Protein 4WV4 (pdb70)

Foldseek 3Di:
DCPPVVCLVCLVVDQAPDHLVRLQVVCVVVVDDDPPSSVSSVVSVVVVVVVVQLVVQLVVVQVVVVGDRDCVSSVVSCVVPDPDDD/DVVVVLLVVLLQVLVLVCVLVPDPDDDPVVSVVVSVVVVVVVVVLVVLLVVQCVPDPDPDDDPVSSVVSCVVVVHDVVCVVVVVVSVVVTDTD

Secondary structure (DSSP, 8-state):
--HHHHHHHGGGT---SS-HHHHHHHHHHTT---S-HHHHHHHHHHHHHHHHHHHHHHHHHHT----EE-HHHHGGGGGGGSS---/-HHHHHHHHHHHHHHHHHHHHT-SEE-HHHHHHHHHHHHHHHHHHHHHHHHHHTTSS-SS--HHHHHHHHHHTT--GGGHHHHHHHHHH----

Sequence (179 aa):
STPLVDFLMQLEDYTPTIPDAVTGYYLNRAGFEASDPRIIRLISLAAQKFISDIANDALQHCKMKKYTLTMEDLTPALSEYGINVKNYHLARRRTLQVVVSSLLTEAGFESAEKASVETLTEMLQSYISEIGRSAKSYCEHTARTQPTLSDIVVTLVEMGFNVDTLPAYAKRSQRMVIT

GO terms:
  GO:0005669 transcription factor TFIID complex (C, IDA)
  GO:0005634 nucleus (C, IDA)
  GO:0048471 perinuclear region of cytoplasm (C, IDA)
  GO:0005737 cytoplasm (C, IDA)
  GO:0005515 protein binding (F, IPI)
  GO:0005654 nucleoplasm (C, TAS)
  GO:0005654 nucleoplasm (C, IDA)
  GO:0042789 mRNA transcription by RNA polymerase II (P, IDA)
  GO:0060261 positive regulation of transcription initiation by RNA polymerase II (P, IDA)
  GO:0006357 regulation of transcription by RNA polymerase II (P, IDA)
  GO:0005634 nucleus (C, EXP)
  GO:0051123 RNA polymerase II preinitiation complex assembly (P, IPI)
  GO:0070063 RNA polymerase binding (F, IDA)
  GO:0016251 RNA polymerase II general transcription initiation factor activity (F, IDA)
  GO:0030331 nuclear estrogen receptor binding (F, IDA)
  GO:0000124 SAGA complex (C, IDA)
  GO:0033276 transcription factor TFTC complex (C, IDA)
  GO:0004402 histone acetyltransferase activity (F, IDA)
  GO:0006352 DNA-templated transcription initiation (P, IDA)
  GO:0006367 transcription initiation at RNA polymerase II promoter (P, IDA)

Radius of gyration: 16.18 Å; Cα contacts (8 Å, |Δi|>4): 199; chains: 2; bounding box: 45×38×45 Å

Solvent-accessible surface area: 10354 Å² total; per-residue (Å²): 140,81,87,51,68,72,3,20,101,65,0,115,102,20,96,16,27,0,60,48,79,15,0,12,85,6,0,82,163,20,39,6,125,19,84,33,70,70,0,20,42,1,0,0,2,0,0,0,21,15,0,8,63,5,0,67,51,0,21,120,57,10,111,160,197,201,55,61,0,33,58,146,15,0,80,53,7,36,92,153,109,58,166,140,140,241,131,185,110,77,52,33,110,152,35,0,63,57,2,0,55,6,1,8,92,97,17,39,10,138,58,35,73,155,46,0,35,81,33,0,8,104,30,0,41,59,17,0,19,72,0,0,134,31,0,85,63,62,17,126,158,34,112,123,138,96,20,42,15,74,7,0,21,65,1,0,84,140,47,65,22,86,14,115,51,1,18,51,16,0,140,130,9,99,206,28,108,100,164

InterPro domains:
  IPR003923 Transcription initiation factor TFIID, subunit 10 [PF03540] (116-217)
  IPR003923 Transcription initiation factor TFIID, subunit 10 [PIRSF017246] (22-218)
  IPR003923 Transcription initiation factor TFIID, subunit 10 [PR01443] (128-144)
  IPR003923 Transcription initiation factor TFIID, subunit 10 [PR01443] (148-170)
  IPR003923 Transcription initiation factor TFIID, subunit 10 [PR01443] (192-214)
  IPR003923 Transcription initiation factor TFIID, subunit 10 [PTHR21242] (74-218)
  IPR003923 Transcription initiation factor TFIID, subunit 10 [cd07982] (115-211)

Structure (mmCIF, N/CA/C/O backbone):
data_4WV4
#
_entry.id   4WV4
#
_cell.length_a   51.320
_cell.length_b   51.320
_cell.length_c   144.400
_cell.angle_alpha   90.00
_cell.angle_beta   90.00
_cell.angle_gamma   120.00
#
_symmetry.space_group_name_H-M   'P 31 2 1'
#
loop_
_entity.id
_entity.type
_entity.pdbx_description
1 polymer 'Transcription initiation factor TFIID subunit 10'
2 polymer 'Transcription initiation factor TFIID subunit 8'
3 non-polymer GLYCEROL
4 non-polymer 'CHLORIDE ION'
5 water water
#
loop_
_atom_site.group_PDB
_atom_site.id
_atom_site.type_symbol
_atom_site.label_atom_id
_atom_site.label_alt_id
_atom_site.label_comp_id
_atom_site.label_asym_id
_atom_site.label_entity_id
_atom_site.label_seq_id
_atom_site.pdbx_PDB_ins_code
_atom_site.Cartn_x
_atom_site.Cartn_y
_atom_site.Cartn_z
_atom_site.occupancy
_atom_site.B_iso_or_equiv
_atom_site.auth_seq_id
_atom_site.auth_comp_id
_atom_site.auth_asym_id
_atom_site.auth_atom_id
_atom_site.pdbx_PDB_model_num
ATOM 1 N N . SER A 1 3 ? 18.909 -6.191 33.526 1.00 110.96 113 SER A N 1
ATOM 2 C CA . SER A 1 3 ? 17.492 -5.893 33.695 1.00 103.14 113 SER A CA 1
ATOM 3 C C . SER A 1 3 ? 17.040 -4.815 32.718 1.00 100.35 113 SER A C 1
ATOM 4 O O . SER A 1 3 ? 17.780 -3.874 32.429 1.00 131.51 113 SER A O 1
ATOM 11 N N . THR A 1 4 ? 15.820 -4.966 32.212 1.00 107.99 114 THR A N 1
ATOM 12 C CA . THR A 1 4 ? 15.230 -4.0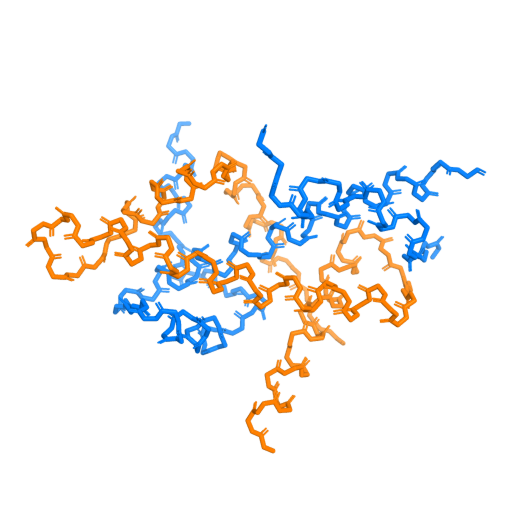24 31.260 1.00 80.64 114 THR A CA 1
ATOM 13 C C . THR A 1 4 ? 15.994 -3.895 29.934 1.00 71.84 114 THR A C 1
ATOM 14 O O . THR A 1 4 ? 15.971 -2.832 29.319 1.00 71.90 114 THR A O 1
ATOM 25 N N . PRO A 1 5 ? 16.650 -4.976 29.469 1.00 69.65 115 PRO A N 1
ATOM 26 C CA . PRO A 1 5 ? 17.385 -4.807 28.209 1.00 64.06 115 PRO A CA 1
ATOM 27 C C . PRO A 1 5 ? 16.475 -4.519 27.018 1.00 66.07 115 PRO A C 1
ATOM 28 O O . PRO A 1 5 ? 16.935 -3.985 26.009 1.00 60.16 115 PRO A O 1
ATOM 39 N N . LEU A 1 6 ? 15.198 -4.867 27.143 1.00 53.82 116 LEU A N 1
ATOM 40 C CA . LEU A 1 6 ? 14.260 -4.725 26.038 1.00 49.01 116 LEU A CA 1
ATOM 41 C C . LEU A 1 6 ? 13.730 -3.298 25.916 1.00 50.07 116 LEU A C 1
ATOM 42 O O . LEU A 1 6 ? 13.714 -2.735 24.824 1.00 47.37 116 LEU A O 1
ATOM 58 N N . VAL A 1 7 ? 13.290 -2.714 27.027 1.00 59.96 117 VAL A N 1
ATOM 59 C CA . VAL A 1 7 ? 12.761 -1.354 26.992 1.00 62.25 117 VAL A CA 1
ATOM 60 C C . VAL A 1 7 ? 13.885 -0.359 26.701 1.00 58.16 117 VAL A C 1
ATOM 61 O O . VAL A 1 7 ? 13.662 0.670 26.064 1.00 59.18 117 VAL A O 1
ATOM 74 N N . ASP A 1 8 ? 15.091 -0.671 27.167 1.00 60.25 118 ASP A N 1
ATOM 75 C CA . ASP A 1 8 ? 16.264 0.129 26.833 1.00 68.17 118 ASP A CA 1
ATOM 76 C C . ASP A 1 8 ? 16.450 0.163 25.321 1.00 60.21 118 ASP A C 1
ATOM 77 O O . ASP A 1 8 ? 16.775 1.200 24.746 1.00 59.85 118 ASP A O 1
ATOM 86 N N . PHE A 1 9 ? 16.229 -0.981 24.684 1.00 53.34 119 PHE A N 1
ATOM 87 C CA . PHE A 1 9 ? 16.343 -1.090 23.237 1.00 51.54 119 PHE A CA 1
ATOM 88 C C . PHE A 1 9 ? 15.238 -0.302 22.536 1.00 46.71 119 PHE A C 1
ATOM 89 O O . PHE A 1 9 ? 15.494 0.410 21.566 1.00 54.50 119 PHE A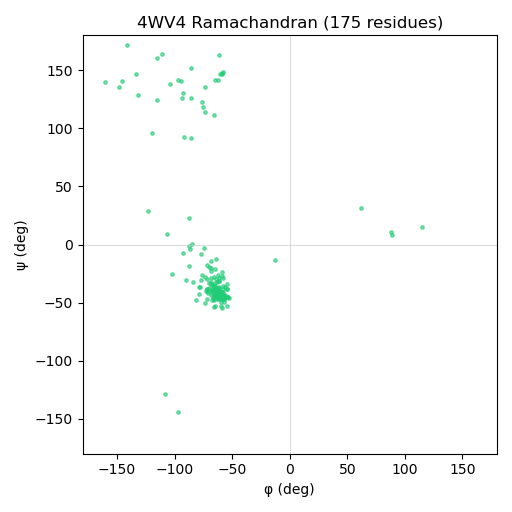 O 1
ATOM 106 N N . LEU A 1 10 ? 14.014 -0.422 23.044 1.00 49.82 120 LEU A N 1
ATOM 107 C CA . LEU A 1 10 ? 12.857 0.233 22.440 1.00 46.02 120 LEU A CA 1
ATOM 108 C C . LEU A 1 10 ? 12.970 1.755 22.474 1.00 52.46 120 LEU A C 1
ATOM 109 O O . LEU A 1 10 ? 12.561 2.435 21.532 1.00 52.67 120 LEU A O 1
ATOM 125 N N . MET A 1 11 ? 13.516 2.286 23.564 1.00 56.15 121 MET A N 1
ATOM 126 C CA . MET A 1 11 ? 13.628 3.732 23.739 1.00 60.32 121 MET A CA 1
ATOM 127 C C . MET A 1 11 ? 14.571 4.359 22.718 1.00 67.74 121 MET A C 1
ATOM 128 O O . MET A 1 11 ? 14.241 5.369 22.093 1.00 76.45 121 MET A O 1
ATOM 142 N N . GLN A 1 12 ? 15.744 3.757 22.555 1.00 67.51 122 GLN A N 1
ATOM 143 C CA . GLN A 1 12 ? 16.771 4.312 21.682 1.00 90.67 122 GLN A CA 1
ATOM 144 C C . GLN A 1 12 ? 16.623 3.843 20.235 1.00 69.59 122 GLN A C 1
ATOM 145 O O . GLN A 1 12 ? 17.585 3.866 19.468 1.00 73.01 122 GLN A O 1
ATOM 159 N N . LEU A 1 13 ? 15.415 3.427 19.863 1.00 60.64 123 LEU A N 1
ATOM 160 C CA . LEU A 1 13 ? 15.120 3.079 18.477 1.00 56.05 123 LEU A CA 1
ATOM 161 C C . LEU A 1 13 ? 15.269 4.310 17.595 1.00 73.97 123 LEU A C 1
ATOM 162 O O . LEU A 1 13 ? 15.662 4.209 16.435 1.00 98.26 123 LEU A O 1
ATOM 178 N N . GLU A 1 14 ? 14.958 5.473 18.157 1.00 79.44 124 GLU A N 1
ATOM 179 C CA . GLU A 1 14 ? 15.090 6.730 17.432 1.00 91.52 124 GLU A CA 1
ATOM 180 C C . GLU A 1 14 ? 16.544 6.989 17.044 1.00 86.70 124 GLU A C 1
ATOM 181 O O . GLU A 1 14 ? 16.817 7.687 16.069 1.00 91.06 124 GLU A O 1
ATOM 193 N N . ASP A 1 15 ? 17.471 6.420 17.808 1.00 71.83 125 ASP A N 1
ATOM 194 C CA . ASP A 1 15 ? 18.896 6.600 17.547 1.00 77.19 125 ASP A CA 1
ATOM 195 C C . ASP A 1 15 ? 19.369 5.695 16.410 1.00 73.01 125 ASP A C 1
ATOM 196 O O . ASP A 1 15 ? 20.134 6.128 15.548 1.00 103.49 125 ASP A O 1
ATOM 205 N N . TYR A 1 16 ? 18.916 4.443 16.410 1.00 87.20 126 TYR A N 1
ATOM 206 C CA . TYR A 1 16 ? 19.322 3.486 15.384 1.00 83.67 126 TYR A CA 1
ATOM 207 C C . TYR A 1 16 ? 18.874 3.932 13.999 1.00 80.60 126 TYR A C 1
ATOM 208 O O . TYR A 1 16 ? 17.783 4.476 13.832 1.00 76.59 126 TYR A O 1
ATOM 226 N N . THR A 1 17 ? 19.734 3.699 13.015 1.00 77.01 127 THR A N 1
ATOM 227 C CA . THR A 1 17 ? 19.379 3.869 11.614 1.00 74.35 127 THR A CA 1
ATOM 228 C C . THR A 1 17 ? 19.537 2.522 10.923 1.00 53.98 127 THR A C 1
ATOM 229 O O . THR A 1 17 ? 20.643 2.153 10.532 1.00 65.81 127 THR A O 1
ATOM 240 N N . PRO A 1 18 ? 18.434 1.766 10.793 1.00 53.08 128 PRO A N 1
ATOM 241 C CA . PRO A 1 18 ? 18.543 0.430 10.197 1.00 49.15 128 PRO A CA 1
ATOM 242 C C . PRO A 1 18 ? 19.059 0.465 8.761 1.00 43.99 128 PRO A C 1
ATOM 243 O O . PRO A 1 18 ? 19.046 1.520 8.125 1.00 49.97 128 PRO A O 1
ATOM 254 N N . THR A 1 19 ? 1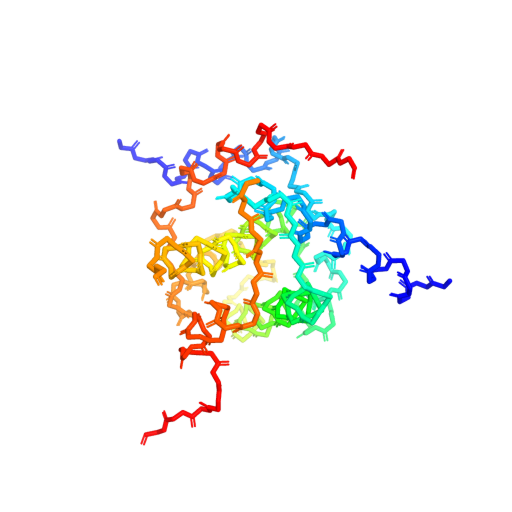9.518 -0.681 8.269 1.00 45.60 129 THR A N 1
ATOM 255 C CA . THR A 1 19 ? 20.017 -0.789 6.905 1.00 40.96 129 THR A CA 1
ATOM 256 C C . THR A 1 19 ? 18.895 -0.542 5.907 1.00 38.87 129 THR A C 1
ATOM 257 O O . THR A 1 19 ? 19.102 0.078 4.866 1.00 51.98 129 THR A O 1
ATOM 268 N N . ILE A 1 20 ? 17.706 -1.040 6.233 1.00 37.10 130 ILE A N 1
ATOM 269 C CA . ILE A 1 20 ? 16.514 -0.776 5.435 1.00 35.51 130 ILE A CA 1
ATOM 270 C C . ILE A 1 20 ? 16.024 0.640 5.712 1.00 54.55 130 ILE A C 1
ATOM 271 O O . ILE A 1 20 ? 15.745 0.976 6.862 1.00 41.85 130 ILE A O 1
ATOM 287 N N . PRO A 1 21 ? 15.915 1.478 4.669 1.00 43.14 131 PRO A N 1
ATOM 288 C CA . PRO A 1 21 ? 15.352 2.812 4.907 1.00 48.31 131 PRO A CA 1
ATOM 289 C C . PRO A 1 21 ? 13.920 2.747 5.436 1.00 40.33 131 PRO A C 1
ATOM 290 O O . PRO A 1 21 ? 13.179 1.837 5.067 1.00 42.45 131 PRO A O 1
ATOM 301 N N . ASP A 1 22 ? 13.551 3.695 6.295 1.00 41.45 132 ASP A N 1
ATOM 302 C CA . ASP A 1 22 ? 12.206 3.754 6.868 1.00 39.97 132 ASP A CA 1
ATOM 303 C C . ASP A 1 22 ? 11.144 3.760 5.779 1.00 46.95 132 ASP A C 1
ATOM 304 O O . ASP A 1 22 ? 10.088 3.140 5.914 1.00 45.24 132 ASP A O 1
ATOM 313 N N . ALA A 1 23 ? 11.440 4.468 4.696 1.00 51.69 133 ALA A N 1
ATOM 314 C CA . ALA A 1 23 ? 10.494 4.635 3.604 1.00 41.83 133 ALA A CA 1
AT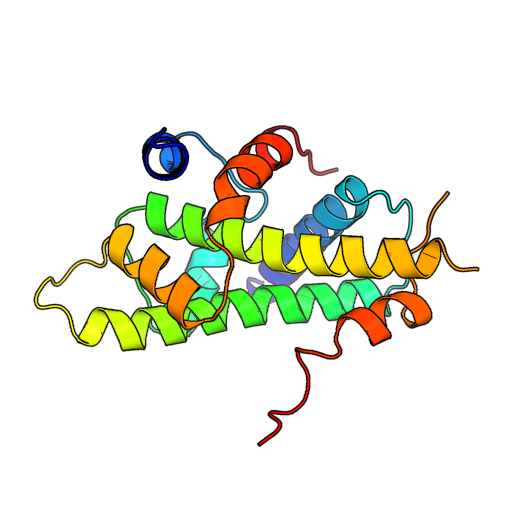OM 315 C C . ALA A 1 23 ? 10.135 3.292 2.976 1.00 40.89 133 ALA A C 1
ATOM 316 O O . ALA A 1 23 ? 8.980 3.051 2.630 1.00 64.83 133 ALA A O 1
ATOM 323 N N . VAL A 1 24 ? 11.128 2.417 2.840 1.00 39.71 134 VAL A N 1
ATOM 324 C CA . VAL A 1 24 ? 10.925 1.131 2.181 1.00 39.11 134 VAL A CA 1
ATOM 325 C C . VAL A 1 24 ? 10.098 0.203 3.060 1.00 38.33 134 VAL A C 1
ATOM 326 O O . VAL A 1 24 ? 9.158 -0.439 2.591 1.00 41.57 134 VAL A O 1
ATOM 339 N N . THR A 1 25 ? 10.468 0.117 4.331 1.00 37.56 135 THR A N 1
ATOM 340 C CA . THR A 1 25 ? 9.680 -0.633 5.297 1.00 37.01 135 THR A CA 1
ATOM 341 C C . THR A 1 25 ? 8.267 -0.068 5.334 1.00 38.04 135 THR A C 1
ATOM 342 O O . THR A 1 25 ? 7.288 -0.814 5.322 1.00 40.36 135 THR A O 1
ATOM 353 N N . GLY A 1 26 ? 8.171 1.257 5.360 1.00 43.51 136 GLY A N 1
ATOM 354 C CA . GLY A 1 26 ? 6.883 1.925 5.387 1.00 43.53 136 GLY A CA 1
ATOM 355 C C . GLY A 1 26 ? 6.020 1.533 4.205 1.00 57.45 136 GLY A C 1
ATOM 356 O O . GLY A 1 26 ? 4.830 1.262 4.364 1.00 42.43 136 GLY A O 1
ATOM 360 N N . TYR A 1 27 ? 6.624 1.489 3.020 1.00 41.40 137 TYR A N 1
ATOM 361 C CA . TYR A 1 27 ? 5.893 1.166 1.799 1.00 42.54 137 TYR A CA 1
ATOM 362 C C . TYR A 1 27 ? 5.230 -0.203 1.878 1.00 58.73 137 TYR A C 1
ATOM 363 O O . TYR A 1 27 ? 4.073 -0.367 1.496 1.00 43.35 137 TYR A O 1
ATOM 381 N N . TYR A 1 28 ? 5.970 -1.192 2.361 1.00 40.50 138 TYR A N 1
ATOM 382 C CA . TYR A 1 28 ? 5.462 -2.553 2.402 1.00 40.24 138 TYR A CA 1
ATOM 383 C C . TYR A 1 28 ? 4.464 -2.745 3.540 1.00 40.27 138 TYR A C 1
ATOM 384 O O . TYR A 1 28 ? 3.585 -3.601 3.455 1.00 52.19 138 TYR A O 1
ATOM 402 N N . LEU A 1 29 ? 4.590 -1.940 4.593 1.00 39.90 139 LEU A N 1
ATOM 403 C CA . LEU A 1 29 ? 3.627 -1.964 5.692 1.00 61.86 139 LEU A CA 1
ATOM 404 C C . LEU A 1 29 ? 2.325 -1.312 5.254 1.00 58.66 139 LEU A C 1
ATOM 405 O O . LEU A 1 29 ? 1.246 -1.880 5.425 1.00 53.52 139 LEU A O 1
ATOM 421 N N . ASN A 1 30 ? 2.435 -0.113 4.691 1.00 45.66 140 ASN A N 1
ATOM 422 C CA . ASN A 1 30 ? 1.275 0.602 4.165 1.00 67.14 140 ASN A CA 1
ATOM 423 C C . ASN A 1 30 ? 0.558 -0.204 3.089 1.00 49.69 140 ASN A C 1
ATOM 424 O O . ASN A 1 30 ? -0.628 0.000 2.833 1.00 77.87 140 ASN A O 1
ATOM 435 N N . ARG A 1 31 ? 1.288 -1.118 2.461 1.00 50.45 141 ARG A N 1
ATOM 436 C CA . ARG A 1 31 ? 0.721 -1.982 1.435 1.00 50.98 141 ARG A CA 1
ATOM 437 C C . ARG A 1 31 ? -0.113 -3.100 2.050 1.00 66.09 141 ARG A C 1
ATOM 438 O O . ARG A 1 31 ? -1.072 -3.579 1.441 1.00 51.47 141 ARG A O 1
ATOM 459 N N . ALA A 1 32 ? 0.270 -3.521 3.251 1.00 55.22 142 ALA A N 1
ATOM 460 C CA . ALA A 1 32 ? -0.506 -4.494 4.012 1.00 53.30 142 ALA A CA 1
ATOM 461 C C . ALA A 1 32 ? -1.608 -3.799 4.813 1.00 48.37 142 ALA A C 1
ATOM 462 O O . ALA A 1 32 ? -2.369 -4.450 5.535 1.00 71.38 142 ALA A O 1
ATOM 469 N N . GLY A 1 33 ? -1.684 -2.476 4.686 1.00 51.66 143 GLY A N 1
ATOM 470 C CA . GLY A 1 33 ? -2.719 -1.698 5.342 1.00 61.96 143 GLY A CA 1
ATOM 471 C C . GLY A 1 33 ? -2.361 -1.226 6.741 1.00 71.19 143 GLY A C 1
ATOM 472 O O . GLY A 1 33 ? -3.212 -0.690 7.451 1.00 67.36 143 GLY A O 1
ATOM 476 N N . PHE A 1 34 ? -1.108 -1.417 7.141 1.00 50.43 144 PHE A N 1
ATOM 477 C CA . PHE A 1 34 ? -0.655 -0.954 8.449 1.00 63.65 144 PHE A CA 1
ATOM 478 C C . PHE A 1 34 ? 0.039 0.398 8.351 1.00 51.70 144 PHE A C 1
ATOM 479 O O . PHE A 1 34 ? 0.796 0.653 7.415 1.00 51.65 144 PHE A O 1
ATOM 496 N N . GLU A 1 35 ? -0.208 1.250 9.338 1.00 62.33 145 GLU A N 1
ATOM 497 C CA . GLU A 1 35 ? 0.346 2.594 9.351 1.00 54.71 145 GLU A CA 1
ATOM 498 C C . GLU A 1 35 ? 0.650 3.034 10.781 1.00 54.85 145 GLU A C 1
ATOM 499 O O . GLU A 1 35 ? -0.115 2.746 11.703 1.00 55.06 145 GLU A O 1
ATOM 511 N N . ALA A 1 36 ? 1.768 3.730 10.965 1.00 57.19 146 ALA A N 1
ATOM 512 C CA . ALA A 1 36 ? 2.165 4.198 12.288 1.00 62.15 146 ALA A CA 1
ATOM 513 C C . ALA A 1 36 ? 2.931 5.511 12.198 1.00 72.42 146 ALA A C 1
ATOM 514 O O . ALA A 1 36 ? 3.815 5.671 11.356 1.00 80.26 146 ALA A O 1
ATOM 521 N N . SER A 1 37 ? 2.590 6.446 13.077 1.00 58.55 147 SER A N 1
ATOM 522 C CA . SER A 1 37 ? 3.221 7.758 13.081 1.00 81.93 147 SER A CA 1
ATOM 523 C C . SER A 1 37 ? 4.529 7.727 13.862 1.00 72.45 147 SER A C 1
ATOM 524 O O . SER A 1 37 ? 5.466 8.453 13.541 1.00 81.80 147 SER A O 1
ATOM 532 N N . ASP A 1 38 ? 4.585 6.885 14.889 1.00 75.95 148 ASP A N 1
ATOM 533 C CA . ASP A 1 38 ? 5.803 6.719 15.674 1.00 55.22 148 ASP A CA 1
ATOM 534 C C . ASP A 1 38 ? 6.878 6.088 14.788 1.00 72.56 148 ASP A C 1
ATOM 535 O O . ASP A 1 38 ? 6.757 4.926 14.406 1.00 78.11 148 ASP A O 1
ATOM 544 N N . PRO A 1 39 ? 7.932 6.850 14.447 1.00 78.64 149 PRO A N 1
ATOM 545 C CA . PRO A 1 39 ? 8.945 6.271 13.556 1.00 57.18 149 PRO A CA 1
ATOM 546 C C . PRO A 1 39 ? 9.747 5.152 14.217 1.00 57.31 149 PRO A C 1
ATOM 547 O O . PRO A 1 39 ? 10.443 4.410 13.524 1.00 48.14 149 PRO A O 1
ATOM 558 N N . ARG A 1 40 ? 9.648 5.033 15.538 1.00 55.39 150 ARG A N 1
ATOM 559 C CA . ARG A 1 40 ? 10.310 3.950 16.259 1.00 43.57 150 ARG A CA 1
ATOM 560 C C . ARG A 1 40 ? 9.661 2.609 15.921 1.00 54.18 150 ARG A C 1
ATOM 561 O O . ARG A 1 40 ? 10.313 1.570 15.958 1.00 47.45 150 ARG A O 1
ATOM 582 N N . ILE A 1 41 ? 8.375 2.646 15.590 1.00 38.19 151 ILE A N 1
ATOM 583 C CA . ILE A 1 41 ? 7.645 1.453 15.187 1.00 38.16 151 ILE A CA 1
ATOM 584 C C . ILE A 1 41 ? 8.196 0.942 13.858 1.00 41.80 151 ILE A C 1
ATOM 585 O O . ILE A 1 41 ? 8.439 -0.250 13.698 1.00 36.81 151 ILE A O 1
ATOM 601 N N . ILE A 1 42 ? 8.393 1.853 12.911 1.00 38.16 152 ILE A N 1
ATOM 602 C CA . ILE A 1 42 ? 8.986 1.503 11.627 1.00 37.82 152 ILE A CA 1
A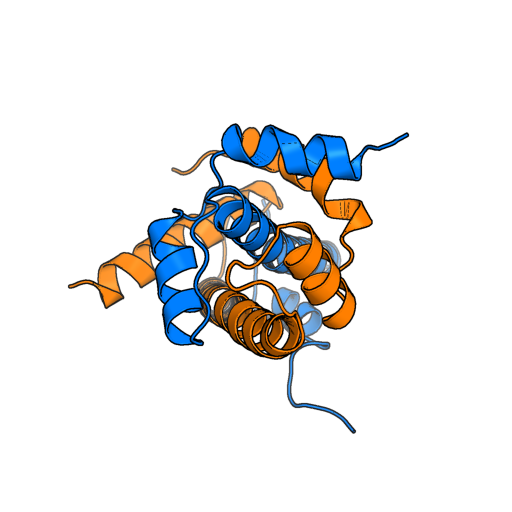TOM 603 C C . ILE A 1 42 ? 10.353 0.861 11.836 1.00 38.98 152 ILE A C 1
ATOM 604 O O . ILE A 1 42 ? 10.658 -0.184 11.257 1.00 38.52 152 ILE A O 1
ATOM 620 N N . ARG A 1 43 ? 11.170 1.487 12.676 1.00 46.42 153 ARG A N 1
ATOM 621 C CA . ARG A 1 43 ? 12.530 1.022 12.890 1.00 49.40 153 ARG A CA 1
ATOM 622 C C . ARG A 1 43 ? 12.551 -0.334 13.583 1.00 36.79 153 ARG A C 1
ATOM 623 O O . ARG A 1 43 ? 13.367 -1.191 13.238 1.00 34.61 153 ARG A O 1
ATOM 644 N N . LEU A 1 44 ? 11.655 -0.533 14.548 1.00 34.22 154 LEU A N 1
ATOM 645 C CA . LEU A 1 44 ? 11.532 -1.830 15.212 1.00 41.22 154 LEU A CA 1
ATOM 646 C C . LEU A 1 44 ? 11.257 -2.920 14.186 1.00 30.99 154 LEU A C 1
ATOM 647 O O . LEU A 1 44 ? 11.878 -3.979 14.207 1.00 31.53 154 LEU A O 1
ATOM 663 N N . ILE A 1 45 ? 10.317 -2.646 13.290 1.00 40.06 155 ILE A N 1
ATOM 664 C CA . ILE A 1 45 ? 9.919 -3.610 12.275 1.00 30.90 155 ILE A CA 1
ATOM 665 C C . ILE A 1 45 ? 11.060 -3.861 11.281 1.00 31.03 155 ILE A C 1
ATOM 666 O O . ILE A 1 45 ? 11.298 -4.999 10.878 1.00 30.21 155 ILE A O 1
ATOM 682 N N . SER A 1 46 ? 11.770 -2.802 10.905 1.00 32.33 156 SER A N 1
ATOM 683 C CA . SER A 1 46 ? 12.929 -2.926 10.021 1.00 32.89 156 SER A CA 1
ATOM 684 C C . SER A 1 46 ? 13.977 -3.857 10.607 1.00 32.51 156 SER A C 1
ATOM 685 O O . SER A 1 46 ? 14.522 -4.711 9.911 1.00 32.17 156 SER A O 1
ATOM 693 N N . LEU A 1 47 ? 14.254 -3.688 11.894 1.00 31.68 157 LEU A N 1
ATOM 694 C CA . LEU A 1 47 ? 15.263 -4.493 12.565 1.00 31.94 157 LEU A CA 1
ATOM 695 C C . LEU A 1 47 ? 14.806 -5.939 12.722 1.00 32.68 157 LEU A C 1
ATOM 696 O O . LEU A 1 47 ? 15.606 -6.860 12.588 1.00 30.63 157 LEU A O 1
ATOM 712 N N . ALA A 1 48 ? 13.522 -6.142 12.998 1.00 31.04 158 ALA A N 1
ATOM 713 C CA . ALA A 1 48 ? 12.987 -7.495 13.098 1.00 35.30 158 ALA A CA 1
ATOM 714 C C . ALA A 1 48 ? 13.092 -8.204 11.751 1.00 33.50 158 ALA A C 1
ATOM 715 O O . ALA A 1 48 ? 13.445 -9.379 11.685 1.00 32.09 158 ALA A O 1
ATOM 722 N N . ALA A 1 49 ? 12.793 -7.480 10.678 1.00 33.23 159 ALA A N 1
ATOM 723 C CA . ALA A 1 49 ? 12.852 -8.045 9.333 1.00 31.85 159 ALA A CA 1
ATOM 724 C C . ALA A 1 49 ? 14.292 -8.379 8.966 1.00 31.06 159 ALA A C 1
ATOM 725 O O . ALA A 1 49 ? 14.574 -9.436 8.394 1.00 32.54 159 ALA A O 1
ATOM 732 N N . GLN A 1 50 ? 15.206 -7.478 9.308 1.00 31.45 160 GLN A N 1
ATOM 733 C CA . GLN A 1 50 ? 16.625 -7.714 9.090 1.00 31.65 160 GLN A CA 1
ATOM 734 C C . GLN A 1 50 ? 17.077 -8.965 9.817 1.00 31.64 160 GLN A C 1
ATOM 735 O O . GLN A 1 50 ? 17.770 -9.805 9.241 1.00 33.07 160 GLN A O 1
ATOM 749 N N . LYS A 1 51 ? 16.692 -9.097 11.083 1.00 32.11 161 LYS A N 1
ATOM 750 C CA . LYS A 1 51 ? 17.144 -10.242 11.867 1.00 32.66 161 LYS A CA 1
ATOM 751 C C . LYS A 1 51 ? 16.568 -11.535 11.310 1.00 32.71 161 LYS A C 1
ATOM 752 O O . LYS A 1 51 ? 17.235 -12.571 11.319 1.00 37.22 161 LYS A O 1
ATOM 771 N N . PHE A 1 52 ? 15.332 -11.468 10.823 1.00 30.80 162 PHE A N 1
ATOM 772 C CA . PHE A 1 52 ? 14.684 -12.618 10.201 1.00 30.67 162 PHE A CA 1
ATOM 773 C C . PHE A 1 52 ? 15.559 -13.174 9.080 1.00 31.47 162 PHE A C 1
ATOM 774 O O . PHE A 1 52 ? 15.771 -14.385 8.987 1.00 32.27 162 PHE A O 1
ATOM 791 N N . ILE A 1 53 ? 16.091 -12.282 8.250 1.00 30.09 163 ILE A N 1
ATOM 792 C CA . ILE A 1 53 ? 16.996 -12.679 7.171 1.00 31.11 163 ILE A CA 1
ATOM 793 C C . ILE A 1 53 ? 18.371 -13.097 7.703 1.00 32.36 163 ILE A C 1
ATOM 794 O O . ILE A 1 53 ? 18.969 -14.054 7.208 1.00 33.44 163 ILE A O 1
ATOM 810 N N . SER A 1 54 ? 18.875 -12.379 8.703 1.00 38.35 164 SER A N 1
ATOM 811 C CA . SER A 1 54 ? 20.169 -12.708 9.297 1.00 38.91 164 SER A CA 1
ATOM 812 C C . SER A 1 54 ? 20.169 -14.109 9.896 1.00 35.00 164 SER A C 1
ATOM 813 O O . SER A 1 54 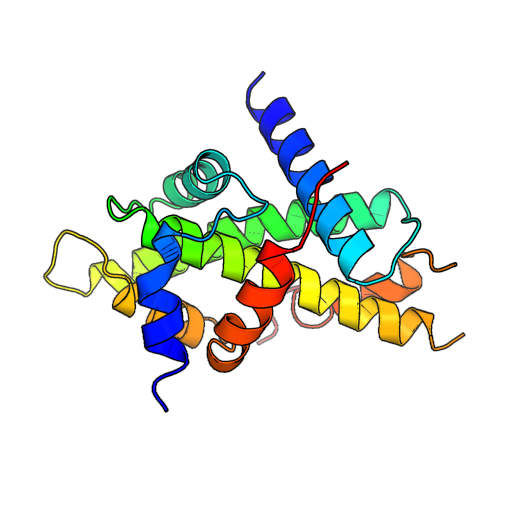? 21.148 -14.844 9.769 1.00 36.71 164 SER A O 1
ATOM 821 N N . ASP A 1 55 ? 19.071 -14.473 10.554 1.00 34.21 165 ASP A N 1
ATOM 822 C CA . ASP A 1 55 ? 18.943 -15.801 11.145 1.00 46.12 165 ASP A CA 1
ATOM 823 C C . ASP A 1 55 ? 19.037 -16.878 10.064 1.00 41.87 165 ASP A C 1
ATOM 824 O O . ASP A 1 55 ? 19.716 -17.890 10.243 1.00 37.81 165 ASP A O 1
ATOM 833 N N . ILE A 1 56 ? 18.357 -16.653 8.945 1.00 35.09 166 ILE A N 1
ATOM 834 C CA . ILE A 1 56 ? 18.403 -17.581 7.818 1.00 36.63 166 ILE A CA 1
ATOM 835 C C . ILE A 1 56 ? 19.815 -17.679 7.249 1.00 37.57 166 ILE A C 1
ATOM 836 O O . ILE A 1 56 ? 20.299 -18.771 6.943 1.00 39.35 166 ILE A O 1
ATOM 852 N N . ALA A 1 57 ? 20.472 -16.533 7.105 1.00 36.77 167 ALA A N 1
ATOM 853 C CA . ALA A 1 57 ? 21.839 -16.489 6.595 1.00 38.49 167 ALA A CA 1
ATOM 854 C C . ALA A 1 57 ? 22.793 -17.263 7.497 1.00 47.87 167 ALA A C 1
ATOM 855 O O . ALA A 1 57 ? 23.665 -17.989 7.017 1.00 47.30 167 ALA A O 1
ATOM 862 N N . ASN A 1 58 ? 22.631 -17.099 8.806 1.00 42.56 168 ASN A N 1
ATOM 863 C CA . ASN A 1 58 ? 23.470 -17.805 9.768 1.00 43.89 168 ASN A CA 1
ATOM 864 C C . ASN A 1 58 ? 23.194 -19.302 9.731 1.00 43.96 168 ASN A C 1
ATOM 865 O O . ASN A 1 58 ? 24.112 -20.113 9.823 1.00 46.61 168 ASN A O 1
ATOM 876 N N . ASP A 1 59 ? 21.921 -19.659 9.593 1.00 43.35 169 ASP A N 1
ATOM 877 C CA . ASP A 1 59 ? 21.526 -21.055 9.456 1.00 44.80 169 ASP A CA 1
ATOM 878 C C . ASP A 1 59 ? 22.185 -21.657 8.214 1.00 95.52 169 ASP A C 1
ATOM 879 O O . ASP A 1 59 ? 22.719 -22.771 8.248 1.00 48.97 169 ASP A O 1
ATOM 888 N N . ALA A 1 60 ? 22.157 -20.900 7.121 1.00 44.08 170 ALA A N 1
ATOM 889 C CA . ALA A 1 60 ? 22.763 -21.336 5.867 1.00 51.92 170 ALA A CA 1
ATOM 890 C C . ALA A 1 60 ? 24.270 -21.509 6.019 1.00 73.15 170 ALA A C 1
ATOM 891 O O . ALA A 1 60 ? 24.847 -22.475 5.519 1.00 50.46 170 ALA A O 1
ATOM 898 N N . LEU A 1 61 ? 24.909 -20.575 6.712 1.00 47.65 171 LEU A N 1
ATOM 899 C CA . LEU A 1 61 ? 26.353 -20.636 6.888 1.00 66.72 171 LEU A CA 1
ATOM 900 C C . LEU A 1 61 ? 26.741 -21.910 7.626 1.00 53.18 171 LEU A C 1
ATOM 901 O O . LEU A 1 61 ? 27.706 -22.576 7.255 1.00 56.07 171 LEU A O 1
ATOM 917 N N . GLN A 1 62 ? 25.983 -22.245 8.666 1.00 57.89 172 GLN A N 1
ATOM 918 C CA . GLN A 1 62 ? 26.239 -23.455 9.441 1.00 60.93 172 GLN A CA 1
ATOM 919 C C . GLN A 1 62 ? 26.199 -24.692 8.551 1.00 64.26 172 GLN A C 1
ATOM 920 O O . GLN A 1 62 ? 26.957 -25.640 8.758 1.00 67.18 172 GLN A O 1
ATOM 934 N N . HIS A 1 63 ? 25.316 -24.678 7.557 1.00 60.35 173 HIS A N 1
ATOM 935 C CA . HIS A 1 63 ? 25.252 -25.764 6.584 1.00 67.11 173 HIS A CA 1
ATOM 936 C C . HIS A 1 63 ? 26.475 -25.728 5.676 1.00 64.82 173 HIS A C 1
ATOM 937 O O . HIS A 1 63 ? 27.059 -26.765 5.366 1.00 67.44 173 HIS A O 1
ATOM 950 N N . CYS A 1 64 ? 26.859 -24.527 5.254 1.00 60.38 174 CYS A N 1
ATOM 951 C CA . CYS A 1 64 ? 28.018 -24.356 4.383 1.00 71.87 174 CYS A CA 1
ATOM 952 C C . CYS A 1 64 ? 29.283 -24.847 5.074 1.00 70.33 174 CYS A C 1
ATOM 953 O O . CYS A 1 64 ? 30.210 -25.327 4.424 1.00 87.46 174 CYS A O 1
ATOM 961 N N . LYS A 1 65 ? 29.314 -24.726 6.398 1.00 67.98 175 LYS A N 1
ATOM 962 C CA . LYS A 1 65 ? 30.446 -25.208 7.180 1.00 71.78 175 LYS A CA 1
ATOM 963 C C . LYS A 1 65 ? 30.466 -26.732 7.223 1.00 74.84 175 LYS A C 1
ATOM 964 O O . LYS A 1 65 ? 31.488 -27.337 7.545 1.00 85.34 175 LYS A O 1
ATOM 983 N N . MET A 1 66 ? 29.332 -27.344 6.899 1.00 77.30 176 MET A N 1
ATOM 984 C CA . MET A 1 66 ? 29.262 -28.792 6.731 1.00 98.53 176 MET A CA 1
ATOM 985 C C . MET A 1 66 ? 29.502 -29.147 5.266 1.00 88.65 176 MET A C 1
ATOM 986 O O . MET A 1 66 ? 28.570 -29.166 4.461 1.00 79.90 176 MET A O 1
ATOM 1000 N N . LYS A 1 67 ? 30.762 -29.416 4.931 1.00 93.52 177 LYS A N 1
ATOM 1001 C CA . LYS A 1 67 ? 31.160 -29.711 3.558 1.00 95.71 177 LYS A CA 1
ATOM 1002 C C . LYS A 1 67 ? 31.520 -31.185 3.395 1.00 109.02 177 LYS A C 1
ATOM 1003 O O . LYS A 1 67 ? 31.430 -31.740 2.298 1.00 99.79 177 LYS A O 1
ATOM 1022 N N . LYS A 1 82 ? 35.694 -16.241 1.317 1.00 81.01 192 LYS A N 1
ATOM 1023 C CA . LYS A 1 82 ? 36.047 -17.599 1.712 1.00 95.09 192 LYS A CA 1
ATOM 1024 C C . LYS A 1 82 ? 34.794 -18.457 1.886 1.00 77.75 192 LYS A C 1
ATOM 1025 O O . LYS A 1 82 ? 34.882 -19.683 1.975 1.00 100.25 192 LYS A O 1
ATOM 1043 N N . TYR A 1 83 ? 33.632 -17.806 1.930 1.00 76.98 193 TYR A N 1
ATOM 1044 C CA . TYR A 1 83 ? 32.351 -18.507 2.016 1.00 63.31 193 TYR A CA 1
ATOM 1045 C C . TYR A 1 83 ? 31.344 -17.978 0.998 1.00 59.93 193 TYR A C 1
ATOM 1046 O O . TYR A 1 83 ? 31.107 -16.773 0.910 1.00 58.13 193 TYR A O 1
ATOM 1064 N N . THR A 1 84 ? 30.756 -18.901 0.241 1.00 58.20 194 THR A N 1
ATOM 1065 C CA . THR A 1 84 ? 29.768 -18.577 -0.782 1.00 55.53 194 THR A CA 1
ATOM 1066 C C . THR A 1 84 ? 28.409 -19.163 -0.423 1.00 53.94 194 THR A C 1
ATOM 1067 O O . THR A 1 84 ? 28.285 -20.368 -0.203 1.00 55.50 194 THR A O 1
ATOM 1078 N N . LEU A 1 85 ? 27.388 -18.313 -0.368 1.00 51.13 195 LEU A N 1
ATOM 1079 C CA . LEU A 1 85 ? 26.035 -18.785 -0.120 1.00 49.70 195 LEU A CA 1
ATOM 1080 C C . LEU A 1 85 ? 25.475 -19.444 -1.371 1.00 49.68 195 LEU A C 1
ATOM 1081 O O . LEU A 1 85 ? 25.329 -18.801 -2.411 1.00 51.23 195 LEU A O 1
ATOM 1097 N N . THR A 1 86 ? 25.160 -20.729 -1.255 1.00 51.27 196 THR A N 1
ATOM 1098 C CA . THR A 1 86 ? 24.575 -21.488 -2.349 1.00 51.90 196 THR A CA 1
ATOM 1099 C C . THR A 1 86 ? 23.166 -21.919 -1.974 1.00 51.08 196 THR A C 1
ATOM 1100 O O . THR A 1 86 ? 22.807 -21.935 -0.797 1.00 50.64 196 THR A O 1
ATOM 1111 N N . MET A 1 87 ? 22.369 -22.263 -2.978 1.00 47.48 197 MET A N 1
ATOM 1112 C CA . MET A 1 87 ? 21.012 -22.730 -2.738 1.00 61.35 197 MET A CA 1
ATOM 1113 C C . MET A 1 87 ? 21.041 -24.059 -1.994 1.00 46.33 197 MET A C 1
ATOM 1114 O O . MET A 1 87 ? 20.114 -24.385 -1.255 1.00 44.37 197 MET A O 1
ATOM 1128 N N . GLU A 1 88 ? 22.112 -24.821 -2.187 1.00 47.46 198 GLU A N 1
ATOM 1129 C CA . GLU A 1 88 ? 22.285 -26.077 -1.470 1.00 48.24 198 GLU A CA 1
ATOM 1130 C C . GLU A 1 88 ? 22.265 -25.839 0.036 1.00 48.84 198 GLU A C 1
ATOM 1131 O O . GLU A 1 88 ? 21.727 -26.643 0.797 1.00 49.33 198 GLU A O 1
ATOM 1143 N N . ASP A 1 89 ? 22.859 -24.731 0.459 1.00 48.81 199 ASP A N 1
ATOM 1144 C CA . ASP A 1 89 ? 22.935 -24.405 1.875 1.00 49.31 199 ASP A CA 1
ATOM 1145 C C . ASP A 1 89 ? 21.739 -23.578 2.332 1.00 47.51 199 ASP A C 1
ATOM 1146 O O . ASP A 1 89 ? 21.317 -23.677 3.482 1.00 47.70 199 ASP A O 1
ATOM 1155 N N . LEU A 1 90 ? 21.184 -22.774 1.433 1.00 46.13 200 LEU A N 1
ATOM 1156 C CA . LEU A 1 90 ? 20.066 -21.916 1.796 1.00 44.75 200 LEU A CA 1
ATOM 1157 C C . LEU A 1 90 ? 18.758 -22.695 1.870 1.00 43.43 200 LEU A C 1
ATOM 1158 O O . LEU A 1 90 ? 17.918 -22.413 2.724 1.00 43.17 200 LEU A O 1
ATOM 1174 N N . THR A 1 91 ? 18.588 -23.668 0.978 1.00 43.01 201 THR A N 1
ATOM 1175 C CA . THR A 1 91 ? 17.332 -24.409 0.894 1.00 48.59 201 THR A CA 1
ATOM 1176 C C . THR A 1 91 ? 16.926 -25.024 2.233 1.00 47.37 201 THR A C 1
ATOM 1177 O O . THR A 1 91 ? 15.809 -24.801 2.688 1.00 42.45 201 THR A O 1
ATOM 1188 N N . PRO A 1 92 ? 17.824 -25.791 2.875 1.00 44.44 202 PRO A N 1
ATOM 1189 C CA . PRO A 1 92 ? 17.424 -26.380 4.159 1.00 45.65 202 PRO A CA 1
ATOM 1190 C C . PRO A 1 92 ? 17.026 -25.340 5.207 1.00 55.05 202 PRO A C 1
ATOM 1191 O O . PRO A 1 92 ? 16.223 -25.639 6.087 1.00 46.75 202 PRO A O 1
ATOM 1202 N N . ALA A 1 93 ? 17.566 -24.131 5.099 1.00 51.97 203 ALA A N 1
ATOM 1203 C CA . ALA A 1 93 ? 17.293 -23.082 6.077 1.00 46.23 203 ALA A CA 1
ATOM 1204 C C . ALA A 1 93 ? 15.892 -22.487 5.919 1.00 45.13 203 ALA A C 1
ATOM 1205 O O . ALA A 1 93 ? 15.487 -21.632 6.706 1.00 45.89 203 ALA A O 1
ATOM 1212 N N . LEU A 1 94 ? 15.159 -22.942 4.906 1.00 44.82 204 LEU A N 1
ATOM 1213 C CA . LEU A 1 94 ? 13.832 -22.407 4.609 1.00 52.17 204 LEU A CA 1
ATOM 1214 C C . LEU A 1 94 ? 12.714 -23.374 4.994 1.00 45.94 204 LEU A C 1
ATOM 1215 O O . LEU A 1 94 ? 11.550 -23.148 4.660 1.00 44.17 204 LEU A O 1
ATOM 1231 N N . SER A 1 95 ? 13.070 -24.442 5.701 1.00 44.88 205 SER A N 1
ATOM 1232 C CA . SER A 1 95 ? 12.138 -25.533 5.971 1.00 45.94 205 SER A CA 1
ATOM 1233 C C . SER A 1 95 ? 10.909 -25.095 6.768 1.00 47.20 205 SER A C 1
ATOM 1234 O O . SER A 1 95 ? 9.833 -25.676 6.624 1.00 62.61 205 SER A O 1
ATOM 1242 N N . GLU A 1 96 ? 11.066 -24.070 7.598 1.00 47.97 206 GLU A N 1
ATOM 1243 C CA . GLU A 1 96 ? 9.963 -23.587 8.424 1.00 49.72 206 GLU A CA 1
ATOM 1244 C C . GLU A 1 96 ? 9.095 -22.557 7.707 1.00 50.12 206 GLU A C 1
ATOM 1245 O O . GLU A 1 96 ? 8.082 -22.110 8.252 1.00 50.04 206 GLU A O 1
ATOM 1257 N N . TYR A 1 97 ? 9.482 -22.184 6.489 1.00 46.97 207 TYR A N 1
ATOM 1258 C CA . TYR A 1 97 ? 8.850 -21.055 5.805 1.00 45.95 207 TYR A CA 1
ATOM 1259 C C . TYR A 1 97 ? 8.258 -21.418 4.444 1.00 55.38 207 TYR A C 1
ATOM 1260 O O . TYR A 1 97 ? 8.170 -20.573 3.552 1.00 100.53 207 TYR A O 1
ATOM 1278 N N . GLY A 1 98 ? 7.840 -22.668 4.295 1.00 46.26 208 GLY A N 1
ATOM 1279 C CA . GLY A 1 98 ? 7.274 -23.135 3.046 1.00 74.79 208 GLY A CA 1
ATOM 1280 C C . GLY A 1 98 ? 5.762 -23.100 3.059 1.00 59.25 208 GLY A C 1
ATOM 1281 O O . GLY A 1 98 ? 5.147 -22.197 3.633 1.00 56.66 208 GLY A O 1
ATOM 1285 N N . ILE A 1 99 ? 5.166 -24.095 2.414 1.00 58.20 209 ILE A N 1
ATOM 1286 C CA . ILE A 1 99 ? 3.722 -24.255 2.399 1.00 46.04 209 ILE A CA 1
ATOM 1287 C C . ILE A 1 99 ? 3.225 -24.383 3.840 1.00 48.73 209 ILE A C 1
ATOM 1288 O O . ILE A 1 99 ? 3.949 -24.874 4.707 1.00 49.44 209 ILE A O 1
ATOM 1304 N N . ASN A 1 100 ? 2.010 -23.916 4.109 1.00 50.59 210 ASN A N 1
ATOM 1305 C CA . ASN A 1 100 ? 1.462 -24.012 5.459 1.00 53.78 210 ASN A CA 1
ATOM 1306 C C . ASN A 1 100 ? 1.049 -25.437 5.785 1.00 56.12 210 ASN A C 1
ATOM 1307 O O . ASN A 1 100 ? 0.120 -25.979 5.183 1.00 61.12 210 ASN A O 1
ATOM 1318 N N . VAL A 1 101 ? 1.749 -26.034 6.745 1.00 60.78 211 VAL A N 1
ATOM 1319 C CA . VAL A 1 101 ? 1.510 -27.420 7.129 1.00 71.54 211 VAL A CA 1
ATOM 1320 C C . VAL A 1 101 ? 0.525 -27.491 8.296 1.00 78.09 211 VAL A C 1
ATOM 1321 O O . VAL A 1 101 ? 0.723 -26.853 9.330 1.00 104.77 211 VAL A O 1
ATOM 1334 N N . LYS A 1 102 ? -0.542 -28.265 8.111 1.00 78.10 212 LYS A N 1
ATOM 1335 C CA . LYS A 1 102 ? -1.563 -28.441 9.139 1.00 77.43 212 LYS A CA 1
ATOM 1336 C C . LYS A 1 102 ? -1.342 -29.736 9.913 1.00 89.32 212 LYS A C 1
ATOM 1337 O O . LYS A 1 102 ? -1.985 -30.751 9.644 1.00 101.73 212 LYS A O 1
ATOM 1356 N N . ASN B 2 5 ? 12.118 3.969 -12.068 1.00 106.39 28 ASN B N 1
ATOM 1357 C CA . ASN B 2 5 ? 10.815 3.801 -11.436 1.00 74.51 28 ASN B CA 1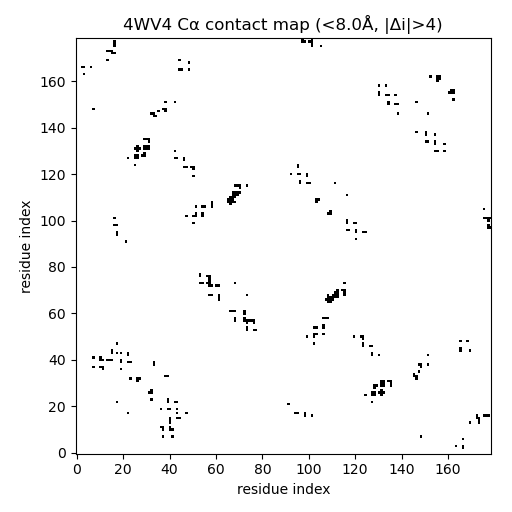
ATOM 1358 C C . ASN B 2 5 ? 10.953 3.378 -9.976 1.00 79.45 28 ASN B C 1
ATOM 1359 O O . ASN B 2 5 ? 12.049 3.075 -9.508 1.00 64.98 28 ASN B O 1
ATOM 1369 N N . TYR B 2 6 ? 9.834 3.341 -9.260 1.00 69.80 29 TYR B N 1
ATOM 1370 C CA . TYR B 2 6 ? 9.864 3.125 -7.818 1.00 64.81 29 TYR B CA 1
ATOM 1371 C C . TYR B 2 6 ? 10.061 1.659 -7.429 1.00 60.66 29 TYR B C 1
ATOM 1372 O O . TYR B 2 6 ? 10.749 1.368 -6.450 1.00 55.75 29 TYR B O 1
ATOM 1390 N N . HIS B 2 7 ? 9.470 0.736 -8.184 1.00 62.11 30 HIS B N 1
ATOM 1391 C CA . HIS B 2 7 ? 9.638 -0.685 -7.885 1.00 59.97 30 HIS B CA 1
ATOM 1392 C C . HIS B 2 7 ? 11.088 -1.113 -8.082 1.00 65.92 30 HIS B C 1
ATOM 1393 O O . HIS B 2 7 ? 11.620 -1.908 -7.308 1.00 54.36 30 HIS B O 1
ATOM 1406 N N . LEU B 2 8 ? 11.713 -0.593 -9.133 1.00 60.52 31 LEU B N 1
ATOM 1407 C CA . LEU B 2 8 ? 13.122 -0.855 -9.389 1.00 59.49 31 LEU B CA 1
ATOM 1408 C C . LEU B 2 8 ? 13.965 -0.374 -8.218 1.00 55.07 31 LEU B C 1
ATOM 1409 O O . LEU B 2 8 ? 14.806 -1.108 -7.705 1.00 61.99 31 LEU B O 1
ATOM 1425 N N . ALA B 2 9 ? 13.729 0.866 -7.804 1.00 55.11 32 ALA B N 1
ATOM 1426 C CA . ALA B 2 9 ? 14.457 1.462 -6.692 1.00 52.08 32 ALA B CA 1
ATOM 1427 C C . ALA B 2 9 ? 14.329 0.627 -5.422 1.00 58.95 32 ALA B C 1
ATOM 1428 O O . ALA B 2 9 ? 15.314 0.416 -4.718 1.00 45.47 32 ALA B O 1
ATOM 1435 N N . ARG B 2 10 ? 13.121 0.154 -5.127 1.00 47.98 33 ARG B N 1
ATOM 1436 C CA . ARG B 2 10 ? 12.917 -0.685 -3.953 1.00 44.99 33 ARG B CA 1
ATOM 1437 C C . ARG B 2 10 ? 13.704 -1.985 -4.067 1.00 49.44 33 ARG B C 1
ATOM 1438 O O . ARG B 2 10 ? 14.383 -2.384 -3.123 1.00 40.74 33 ARG B O 1
ATOM 1459 N N . ARG B 2 11 ? 13.613 -2.644 -5.220 1.00 50.06 34 ARG B N 1
ATOM 1460 C CA . ARG B 2 11 ? 14.305 -3.914 -5.419 1.00 55.82 34 ARG B CA 1
ATOM 1461 C C . ARG B 2 11 ? 15.808 -3.735 -5.227 1.00 47.11 34 ARG B C 1
ATOM 1462 O O . ARG B 2 11 ? 16.455 -4.547 -4.565 1.00 57.30 34 ARG B O 1
ATOM 1483 N N . ARG B 2 12 ? 16.353 -2.664 -5.796 1.00 45.20 35 ARG B N 1
ATOM 1484 C CA . ARG B 2 12 ? 17.772 -2.348 -5.644 1.00 44.53 35 ARG B CA 1
ATOM 1485 C C . ARG B 2 12 ? 18.124 -2.107 -4.177 1.00 41.99 35 ARG B C 1
ATOM 1486 O O . ARG B 2 12 ? 19.170 -2.543 -3.704 1.00 40.61 35 ARG B O 1
ATOM 1507 N N . THR B 2 13 ? 17.250 -1.409 -3.460 1.00 46.13 36 THR B N 1
ATOM 1508 C CA . THR B 2 13 ? 17.485 -1.143 -2.048 1.00 39.48 36 THR B CA 1
ATOM 1509 C C . THR B 2 13 ? 17.564 -2.453 -1.273 1.00 48.51 36 THR B C 1
ATOM 1510 O O . THR B 2 13 ? 18.473 -2.650 -0.474 1.00 37.38 36 THR B O 1
ATOM 1521 N N . LEU B 2 14 ? 16.621 -3.352 -1.524 1.00 43.38 37 LEU B N 1
ATOM 1522 C CA . LEU B 2 14 ? 16.576 -4.618 -0.803 1.00 43.97 37 LEU B CA 1
ATOM 1523 C C . LEU B 2 14 ? 17.758 -5.497 -1.177 1.00 52.86 37 LEU B C 1
ATOM 1524 O O . LEU B 2 14 ? 18.266 -6.240 -0.340 1.00 43.13 37 LEU B O 1
ATOM 1540 N N . GLN B 2 15 ? 18.192 -5.416 -2.431 1.00 43.59 38 GLN B N 1
ATOM 1541 C CA . GLN B 2 15 ? 19.374 -6.149 -2.866 1.00 42.54 38 GLN B CA 1
ATOM 1542 C C . GLN B 2 15 ? 20.567 -5.739 -2.017 1.00 36.88 38 GLN B C 1
ATOM 1543 O O . GLN B 2 15 ? 21.307 -6.587 -1.520 1.00 41.82 38 GLN B O 1
ATOM 1557 N N . VAL B 2 16 ? 20.735 -4.433 -1.843 1.00 48.86 39 VAL B N 1
ATOM 1558 C CA . VAL B 2 16 ? 21.853 -3.905 -1.074 1.00 47.07 39 VAL B CA 1
ATOM 1559 C C . VAL B 2 16 ? 21.716 -4.300 0.391 1.00 33.53 39 VAL B C 1
ATOM 1560 O O . VAL B 2 16 ? 22.707 -4.641 1.035 1.00 36.53 39 VAL B O 1
ATOM 1573 N N . VAL B 2 17 ? 20.491 -4.260 0.913 1.00 32.42 40 VAL B N 1
ATOM 1574 C CA . VAL B 2 17 ? 20.245 -4.679 2.289 1.00 31.15 40 VAL B CA 1
ATOM 1575 C C . VAL B 2 17 ? 20.663 -6.135 2.463 1.00 30.84 40 VAL B C 1
ATOM 1576 O O . VAL B 2 17 ? 21.450 -6.460 3.354 1.00 41.58 40 VAL B O 1
ATOM 1589 N N . VAL B 2 18 ? 20.147 -7.004 1.600 1.00 32.25 41 VAL B N 1
ATOM 1590 C CA . VAL B 2 18 ? 20.472 -8.425 1.660 1.00 35.52 41 VAL B CA 1
ATOM 1591 C C . VAL B 2 18 ? 21.976 -8.631 1.529 1.00 56.30 41 VAL B C 1
ATOM 1592 O O . VAL B 2 18 ? 22.555 -9.449 2.240 1.00 36.92 41 VAL B O 1
ATOM 1605 N N . SER B 2 19 ? 22.605 -7.877 0.633 1.00 36.08 42 SER B N 1
ATOM 1606 C CA . SER B 2 19 ? 24.052 -7.942 0.457 1.00 36.21 42 SER B CA 1
ATOM 1607 C C . SER B 2 19 ? 24.775 -7.646 1.766 1.00 54.44 42 SER B C 1
ATOM 1608 O O . SER B 2 19 ? 25.690 -8.371 2.158 1.00 36.54 42 SER B O 1
ATOM 1616 N N . SER B 2 20 ? 24.353 -6.584 2.443 1.00 39.23 43 SER B N 1
ATOM 1617 C CA . SER B 2 20 ? 24.958 -6.192 3.710 1.00 44.67 43 SER B CA 1
ATOM 1618 C C . SER B 2 20 ? 24.754 -7.260 4.776 1.00 35.04 43 SER B C 1
ATOM 1619 O O . SER B 2 20 ? 25.665 -7.565 5.541 1.00 40.32 43 SER B O 1
ATOM 1627 N N . LEU B 2 21 ? 23.554 -7.827 4.823 1.00 34.18 44 LEU B N 1
ATOM 1628 C CA . LEU B 2 21 ? 23.240 -8.846 5.816 1.00 34.67 44 LEU B CA 1
ATOM 1629 C C . LEU B 2 21 ? 24.059 -10.118 5.589 1.00 39.60 44 LEU B C 1
ATOM 1630 O O . LEU B 2 21 ? 24.475 -10.772 6.546 1.00 43.00 44 LEU B O 1
ATOM 1646 N N . LEU B 2 22 ? 24.297 -10.462 4.326 1.00 56.87 45 LEU B N 1
ATOM 1647 C CA . LEU B 2 22 ? 25.082 -11.649 3.996 1.00 39.42 45 LEU B CA 1
ATOM 1648 C C . LEU B 2 22 ? 26.560 -11.432 4.307 1.00 37.72 45 LEU B C 1
ATOM 1649 O O . LEU B 2 22 ? 27.244 -12.340 4.785 1.00 41.49 45 LEU B O 1
ATOM 1665 N N . THR B 2 23 ? 27.047 -10.229 4.017 1.00 37.89 46 THR B N 1
ATOM 1666 C CA . THR B 2 23 ? 28.419 -9.852 4.334 1.00 40.39 46 THR B CA 1
ATOM 1667 C C . THR B 2 23 ? 28.655 -9.931 5.836 1.00 49.35 46 THR B C 1
ATOM 1668 O O . THR B 2 23 ? 29.691 -10.417 6.288 1.00 49.40 46 THR B O 1
ATOM 1679 N N . GLU B 2 24 ? 27.688 -9.439 6.604 1.00 44.17 47 GLU B N 1
ATOM 1680 C CA . GLU B 2 24 ? 27.778 -9.449 8.060 1.00 47.86 47 GLU B CA 1
ATOM 1681 C C . GLU B 2 24 ? 27.725 -10.874 8.599 1.00 51.78 47 GLU B C 1
ATOM 1682 O O . GLU B 2 24 ? 28.373 -11.192 9.596 1.00 55.82 47 GLU B O 1
ATOM 1694 N N . ALA B 2 25 ? 26.950 -11.729 7.940 1.00 45.96 48 ALA B N 1
ATOM 1695 C CA . ALA B 2 25 ? 26.809 -13.114 8.376 1.00 39.86 48 ALA B CA 1
ATOM 1696 C C . ALA B 2 25 ? 28.093 -13.908 8.138 1.00 49.82 48 ALA B C 1
ATOM 1697 O O . ALA B 2 25 ? 28.293 -14.961 8.743 1.00 58.34 48 ALA B O 1
ATOM 1704 N N . GLY B 2 26 ? 28.953 -13.401 7.257 1.00 40.87 49 GLY B N 1
ATOM 1705 C CA . GLY B 2 26 ? 30.240 -14.022 6.985 1.00 62.28 49 GLY B CA 1
ATOM 1706 C C . GLY B 2 26 ? 30.407 -14.570 5.576 1.00 65.29 49 GLY B C 1
ATOM 1707 O O . GLY B 2 26 ? 31.330 -15.347 5.318 1.00 53.43 49 GLY B O 1
ATOM 1711 N N . PHE B 2 27 ? 29.525 -14.170 4.664 1.00 42.37 50 PHE B N 1
ATOM 1712 C CA . PHE B 2 27 ? 29.619 -14.595 3.268 1.00 47.75 50 PHE B CA 1
ATOM 1713 C C . PHE B 2 27 ? 30.380 -13.570 2.438 1.00 53.47 50 PHE B C 1
ATOM 1714 O O . PHE B 2 27 ? 30.228 -12.366 2.635 1.00 59.64 50 PHE B O 1
ATOM 1731 N N . GLU B 2 28 ? 31.202 -14.060 1.513 1.00 48.32 51 GLU B N 1
ATOM 1732 C CA . GLU B 2 28 ? 31.934 -13.194 0.598 1.00 50.71 51 GLU B CA 1
ATOM 1733 C C . GLU B 2 28 ? 31.261 -13.177 -0.776 1.00 62.46 51 GLU B C 1
ATOM 1734 O O . GLU B 2 28 ? 31.390 -12.208 -1.526 1.00 52.69 51 GLU B O 1
ATOM 1746 N N . SER B 2 29 ? 30.534 -14.247 -1.092 1.00 66.06 52 SER B N 1
ATOM 1747 C CA . SER B 2 29 ? 29.813 -14.346 -2.359 1.00 48.07 52 SER B CA 1
ATOM 1748 C C . SER B 2 29 ? 28.463 -15.020 -2.163 1.00 43.87 52 SER B C 1
ATOM 1749 O O . SER B 2 29 ? 28.160 -15.525 -1.083 1.00 46.61 52 SER B O 1
ATOM 1757 N N . ALA B 2 30 ? 27.649 -15.018 -3.212 1.00 44.68 53 ALA B N 1
ATOM 1758 C CA . ALA B 2 30 ? 26.342 -15.655 -3.159 1.00 43.26 53 ALA B CA 1
ATOM 1759 C C . ALA B 2 30 ? 25.819 -15.931 -4.561 1.00 45.80 53 ALA B C 1
ATOM 1760 O O . ALA B 2 30 ? 25.991 -15.117 -5.465 1.00 54.84 53 ALA B O 1
ATOM 1767 N N . GLU B 2 31 ? 25.190 -17.087 -4.739 1.00 46.43 54 GLU B N 1
ATOM 1768 C CA . GLU B 2 31 ? 24.525 -17.400 -5.995 1.00 57.46 54 GLU B CA 1
ATOM 1769 C C . GLU B 2 31 ? 23.374 -16.426 -6.191 1.00 47.92 54 GLU B C 1
ATOM 1770 O O . GLU B 2 31 ? 22.695 -16.069 -5.231 1.00 44.85 54 GLU B O 1
ATOM 1782 N N . LYS B 2 32 ? 23.164 -15.989 -7.429 1.00 52.35 55 LYS B N 1
ATOM 1783 C CA . LYS B 2 32 ? 22.126 -15.005 -7.725 1.00 51.96 55 LYS B CA 1
ATOM 1784 C C . LYS B 2 32 ? 20.761 -15.462 -7.219 1.00 52.85 55 LYS B C 1
ATOM 1785 O O . LYS B 2 32 ? 19.976 -14.656 -6.717 1.00 48.21 55 LYS B O 1
ATOM 1804 N N . ALA B 2 33 ? 20.491 -16.757 -7.339 1.00 49.94 56 ALA B N 1
ATOM 1805 C CA . ALA B 2 33 ? 19.213 -17.314 -6.913 1.00 52.44 56 ALA B CA 1
ATOM 1806 C C . ALA B 2 33 ? 18.996 -17.117 -5.418 1.00 48.83 56 ALA B C 1
ATOM 1807 O O . ALA B 2 33 ? 17.875 -16.871 -4.972 1.00 48.02 56 ALA B O 1
ATOM 1814 N N . SER B 2 34 ? 20.073 -17.226 -4.647 1.00 43.40 57 SER B N 1
ATOM 1815 C CA . SER B 2 34 ? 19.978 -17.118 -3.197 1.00 40.07 57 SER B CA 1
ATOM 1816 C C . SER B 2 34 ? 19.703 -15.676 -2.790 1.00 43.08 57 SER B C 1
ATOM 1817 O O . SER B 2 34 ? 18.936 -15.425 -1.861 1.00 38.40 57 SER B O 1
ATOM 1825 N N . VAL B 2 35 ? 20.324 -14.728 -3.485 1.00 40.07 58 VAL B N 1
ATOM 1826 C CA . VAL B 2 35 ? 20.068 -13.314 -3.220 1.00 38.65 58 VAL B CA 1
ATOM 1827 C C . VAL B 2 35 ? 18.628 -12.963 -3.584 1.00 39.00 58 VAL B C 1
ATOM 1828 O O . VAL B 2 35 ? 17.950 -12.241 -2.850 1.00 37.18 58 VAL B O 1
ATOM 1841 N N . GLU B 2 36 ? 18.164 -13.483 -4.715 1.00 46.71 59 GLU B N 1
ATOM 1842 C CA . GLU B 2 36 ? 16.800 -13.234 -5.163 1.00 42.03 59 GLU B CA 1
ATOM 1843 C C . GLU B 2 36 ? 15.790 -13.804 -4.170 1.00 40.96 59 GLU B C 1
ATOM 1844 O O . GLU B 2 36 ? 14.802 -13.151 -3.834 1.00 40.99 59 GLU B O 1
ATOM 1856 N N . THR B 2 37 ? 16.051 -15.017 -3.694 1.00 39.54 60 THR B N 1
ATOM 1857 C CA . THR B 2 37 ? 15.188 -15.655 -2.707 1.00 46.10 60 THR B CA 1
ATOM 1858 C C . THR B 2 37 ? 15.053 -14.798 -1.453 1.00 40.44 60 THR B C 1
ATOM 1859 O O . THR B 2 37 ? 13.948 -14.547 -0.983 1.00 34.61 60 THR B O 1
ATOM 1870 N N . LEU B 2 38 ? 16.177 -14.345 -0.914 1.00 34.04 61 LEU B N 1
ATOM 1871 C CA . LEU B 2 38 ? 16.157 -13.599 0.337 1.00 31.56 61 LEU B CA 1
ATOM 1872 C C . LEU B 2 38 ? 15.581 -12.197 0.154 1.00 31.43 61 LEU B C 1
ATOM 1873 O O . LEU B 2 38 ? 14.993 -11.639 1.081 1.00 31.59 61 LEU B O 1
ATOM 1889 N N . THR B 2 39 ? 15.747 -11.626 -1.034 1.00 32.74 62 THR B N 1
ATOM 1890 C CA . THR B 2 39 ? 15.156 -10.327 -1.328 1.00 33.31 62 THR B CA 1
ATOM 1891 C C . THR B 2 39 ? 13.638 -10.464 -1.291 1.00 33.85 62 THR B C 1
ATOM 1892 O O . THR B 2 39 ? 12.940 -9.622 -0.725 1.00 33.26 62 THR B O 1
ATOM 1903 N N . GLU B 2 40 ? 13.136 -11.547 -1.879 1.00 42.48 63 GLU B N 1
ATOM 1904 C CA . GLU B 2 40 ? 11.704 -11.818 -1.892 1.00 39.98 63 GLU B CA 1
ATOM 1905 C C . GLU B 2 40 ? 11.185 -12.084 -0.486 1.00 36.09 63 GLU B C 1
ATOM 1906 O O . GLU B 2 40 ? 10.146 -11.560 -0.087 1.00 35.37 63 GLU B O 1
ATOM 1918 N N . MET B 2 41 ? 11.912 -12.903 0.263 1.00 33.39 64 MET B N 1
ATOM 1919 C CA . MET B 2 41 ? 11.508 -13.242 1.622 1.00 31.28 64 MET B CA 1
ATOM 1920 C C . MET B 2 41 ? 11.528 -12.026 2.537 1.00 29.50 64 MET B C 1
ATOM 1921 O O . MET B 2 41 ? 10.707 -11.918 3.447 1.00 29.78 64 MET B O 1
ATOM 1935 N N . LEU B 2 42 ? 12.463 -11.110 2.292 1.00 33.57 65 LEU B N 1
ATOM 1936 C CA . LEU B 2 42 ? 12.567 -9.896 3.099 1.00 30.76 65 LEU B CA 1
ATOM 1937 C C . LEU B 2 42 ? 11.337 -9.013 2.930 1.00 32.73 65 LEU B C 1
ATOM 1938 O O . LEU B 2 42 ? 10.699 -8.636 3.913 1.00 33.86 65 LEU B O 1
ATOM 1954 N N . GLN B 2 43 ? 10.988 -8.692 1.689 1.00 32.81 66 GLN B N 1
ATOM 1955 C CA . GLN B 2 43 ? 9.853 -7.810 1.455 1.00 34.05 66 GLN B CA 1
ATOM 1956 C C . GLN B 2 43 ? 8.555 -8.471 1.921 1.00 40.51 66 GLN B C 1
ATOM 1957 O O . GLN B 2 43 ? 7.664 -7.802 2.448 1.00 37.57 66 GLN B O 1
ATOM 1971 N N . SER B 2 44 ? 8.452 -9.785 1.747 1.00 36.69 67 SER B N 1
ATOM 1972 C CA . SER B 2 44 ? 7.244 -10.507 2.138 1.00 54.16 67 SER B CA 1
ATOM 1973 C C . SER B 2 44 ? 7.087 -10.578 3.655 1.00 32.50 67 SER B C 1
ATOM 1974 O O . SER B 2 44 ? 5.969 -10.577 4.166 1.00 33.67 67 SER B O 1
ATOM 1982 N N . TYR B 2 45 ? 8.201 -10.647 4.375 1.00 31.96 68 TYR B N 1
ATOM 1983 C CA . TYR B 2 45 ? 8.142 -10.706 5.828 1.00 30.76 68 TYR B CA 1
ATOM 1984 C C . TYR B 2 45 ? 7.682 -9.368 6.387 1.00 30.77 68 TYR B C 1
ATOM 1985 O O . TYR B 2 45 ? 6.889 -9.324 7.330 1.00 31.92 68 TYR B O 1
ATOM 2003 N N . ILE B 2 46 ? 8.166 -8.278 5.798 1.00 35.12 69 ILE B N 1
ATOM 2004 C CA . ILE B 2 46 ? 7.740 -6.949 6.223 1.00 32.34 69 ILE B CA 1
ATOM 2005 C C . ILE B 2 46 ? 6.237 -6.827 6.043 1.00 34.40 69 ILE B C 1
ATOM 2006 O O . ILE B 2 46 ? 5.540 -6.349 6.936 1.00 38.21 69 ILE B O 1
ATOM 2022 N N . SER B 2 47 ? 5.737 -7.277 4.897 1.00 33.21 70 SER B N 1
ATOM 2023 C CA . SER B 2 47 ? 4.302 -7.242 4.627 1.00 35.73 70 SER B CA 1
ATOM 2024 C C . SER B 2 47 ? 3.528 -8.128 5.599 1.00 35.98 70 SER B C 1
ATOM 2025 O O . SER B 2 47 ? 2.425 -7.780 6.017 1.00 37.71 70 SER B O 1
ATOM 2033 N N . GLU B 2 48 ? 4.106 -9.272 5.953 1.00 34.91 71 GLU B N 1
ATOM 2034 C CA . GLU B 2 48 ? 3.458 -10.187 6.883 1.00 35.52 71 GLU B CA 1
ATOM 2035 C C . GLU B 2 48 ? 3.318 -9.529 8.248 1.00 34.95 71 GLU B C 1
ATOM 2036 O O . GLU B 2 48 ? 2.270 -9.633 8.890 1.00 36.64 71 GLU B O 1
ATOM 2048 N N . ILE B 2 49 ? 4.371 -8.848 8.690 1.00 33.21 72 ILE B N 1
ATOM 2049 C CA . ILE B 2 49 ? 4.317 -8.117 9.950 1.00 33.04 72 ILE B CA 1
ATOM 2050 C C . ILE B 2 49 ? 3.209 -7.076 9.884 1.00 35.08 72 ILE B C 1
ATOM 2051 O O . ILE B 2 49 ? 2.466 -6.889 10.846 1.00 36.37 72 ILE B O 1
ATOM 2067 N N . GLY B 2 50 ? 3.106 -6.402 8.745 1.00 35.19 73 GLY B N 1
ATOM 2068 C CA . GLY B 2 50 ? 2.086 -5.386 8.554 1.00 37.55 73 GLY B CA 1
ATOM 2069 C C . GLY B 2 50 ? 0.684 -5.937 8.706 1.00 40.57 73 GLY B C 1
ATOM 2070 O O . GLY B 2 50 ? -0.156 -5.341 9.385 1.00 41.83 73 GLY B O 1
ATOM 2074 N N . ARG B 2 51 ? 0.422 -7.075 8.071 1.00 40.55 74 ARG B N 1
ATOM 2075 C CA . ARG B 2 51 ? -0.891 -7.702 8.172 1.00 43.38 74 ARG B CA 1
ATOM 2076 C C . ARG B 2 51 ? -1.167 -8.093 9.618 1.00 45.29 74 ARG B C 1
ATOM 2077 O O . ARG B 2 51 ? -2.246 -7.825 10.148 1.00 45.99 74 ARG B O 1
ATOM 2098 N N . SER B 2 52 ? -0.177 -8.715 10.251 1.00 41.07 75 SER B N 1
ATOM 2099 C CA . SER B 2 52 ? -0.311 -9.173 11.627 1.00 41.38 75 SER B CA 1
ATOM 2100 C C . SER B 2 52 ? -0.539 -7.994 12.562 1.00 41.97 75 SER B C 1
ATOM 2101 O O . SER B 2 52 ? -1.397 -8.044 13.443 1.00 44.21 75 SER B O 1
ATOM 2109 N N . ALA B 2 53 ? 0.226 -6.926 12.358 1.00 41.36 76 ALA B N 1
ATOM 2110 C CA . ALA B 2 53 ? 0.117 -5.746 13.203 1.00 41.19 76 ALA B CA 1
ATOM 2111 C C . ALA B 2 53 ? -1.236 -5.076 13.004 1.00 44.78 76 ALA B C 1
ATOM 2112 O O . ALA B 2 53 ? -1.854 -4.610 13.966 1.00 46.38 76 ALA B O 1
ATOM 2119 N N . LYS B 2 54 ? -1.693 -5.030 11.754 1.00 45.21 77 LYS B N 1
ATOM 2120 C CA . LYS B 2 54 ? -3.014 -4.492 11.445 1.00 48.70 77 LYS B CA 1
ATOM 2121 C C . LYS B 2 54 ? -4.080 -5.274 12.198 1.00 51.18 77 LYS B C 1
ATOM 2122 O O . LYS B 2 54 ? -4.884 -4.701 12.935 1.00 53.75 77 LYS B O 1
ATOM 2141 N N . SER B 2 55 ? -4.070 -6.590 12.011 1.00 54.23 78 SER B N 1
ATOM 2142 C CA . SER B 2 55 ? -5.024 -7.478 12.664 1.00 69.96 78 SER B CA 1
ATOM 2143 C C . SER B 2 55 ? -5.021 -7.280 14.177 1.00 83.00 78 SER B C 1
ATOM 2144 O O . SER B 2 55 ? -6.077 -7.182 14.799 1.00 57.30 78 SER B O 1
ATOM 2152 N N . TYR B 2 56 ? -3.829 -7.206 14.763 1.00 64.22 79 TYR B N 1
ATOM 2153 C CA . TYR B 2 56 ? -3.698 -7.081 16.212 1.00 51.60 79 TYR B CA 1
ATOM 2154 C C . TYR B 2 56 ? -4.254 -5.749 16.713 1.00 53.74 79 TYR B C 1
ATOM 2155 O O . TYR B 2 56 ? -5.109 -5.716 17.598 1.00 56.90 79 TYR B O 1
ATOM 2173 N N . CYS B 2 57 ? -3.778 -4.654 16.129 1.00 52.43 80 CYS B N 1
ATOM 2174 C CA . CYS B 2 57 ? -4.074 -3.318 16.644 1.00 65.80 80 CYS B CA 1
ATOM 2175 C C . CYS B 2 57 ? -5.539 -2.917 16.489 1.00 66.34 80 CYS B C 1
ATOM 2176 O O . CYS B 2 57 ? -6.016 -2.021 17.187 1.00 61.09 80 CYS B O 1
ATOM 2184 N N . GLU B 2 58 ? -6.253 -3.584 15.588 1.00 59.39 81 GLU B N 1
ATOM 2185 C CA . GLU B 2 58 ? -7.679 -3.323 15.402 1.00 63.73 81 GLU B CA 1
ATOM 2186 C C . GLU B 2 58 ? -8.478 -3.688 16.650 1.00 67.54 81 GLU B C 1
ATOM 2187 O O . GLU B 2 58 ? -9.649 -3.328 16.773 1.00 71.07 81 GLU B O 1
ATOM 2199 N N . HIS B 2 59 ? -7.837 -4.404 17.569 1.00 65.37 82 HIS B N 1
ATOM 2200 C CA . HIS B 2 59 ? -8.467 -4.804 18.824 1.00 68.54 82 HIS B CA 1
ATOM 2201 C C . HIS B 2 59 ? -8.320 -3.751 19.923 1.00 69.91 82 HIS B C 1
ATOM 2202 O O . HIS B 2 59 ? -9.053 -3.776 20.910 1.00 73.65 82 HIS B O 1
ATOM 2215 N N . THR B 2 60 ? -7.367 -2.838 19.759 1.00 67.31 83 THR B N 1
ATOM 2216 C CA . THR B 2 60 ? -7.110 -1.814 20.767 1.00 68.77 83 THR B CA 1
ATOM 2217 C C . THR B 2 60 ? -8.040 -0.620 20.557 1.00 72.33 83 THR B C 1
ATOM 2218 O O . THR B 2 60 ? -8.472 -0.349 19.436 1.00 72.40 83 THR B O 1
ATOM 2229 N N . ALA B 2 61 ? -8.339 0.091 21.638 1.00 75.67 84 ALA B N 1
ATOM 2230 C CA . ALA B 2 61 ? -9.228 1.246 21.571 1.00 79.68 84 ALA B CA 1
ATOM 2231 C C . ALA B 2 61 ? -8.462 2.524 21.230 1.00 78.56 84 ALA B C 1
ATOM 2232 O O . ALA B 2 61 ? -9.057 3.594 21.108 1.00 81.86 84 ALA B O 1
ATOM 2239 N N . ARG B 2 62 ? -7.145 2.409 21.077 1.00 74.31 85 ARG B N 1
ATOM 2240 C CA . ARG B 2 62 ? -6.313 3.554 20.723 1.00 73.31 85 ARG B CA 1
ATOM 2241 C C . ARG B 2 62 ? -6.134 3.638 19.213 1.00 83.67 85 ARG B C 1
ATOM 2242 O O . ARG B 2 62 ? -5.784 2.650 18.565 1.00 67.53 85 ARG B O 1
ATOM 2263 N N . THR B 2 63 ? -6.365 4.822 18.658 1.00 72.98 86 THR B N 1
ATOM 2264 C CA . THR B 2 63 ? -6.214 5.028 17.224 1.00 71.48 86 THR B CA 1
ATOM 2265 C C . THR B 2 63 ? -4.786 4.708 16.779 1.00 66.75 86 THR B C 1
ATOM 2266 O O . THR B 2 63 ? -4.580 4.010 15.787 1.00 64.14 86 THR B O 1
ATOM 2277 N N . GLN B 2 64 ? -3.807 5.200 17.533 1.00 66.05 87 GLN B N 1
ATOM 2278 C CA . GLN B 2 64 ? -2.398 5.040 17.1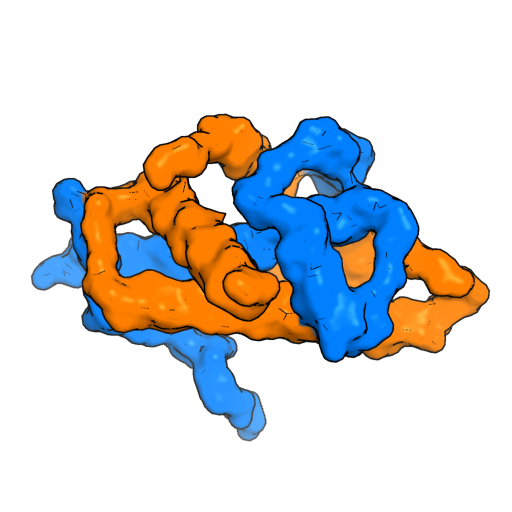80 1.00 62.21 87 GLN B CA 1
ATOM 2279 C C . GLN B 2 64 ? -1.816 3.713 17.678 1.00 58.92 87 GLN B C 1
ATOM 2280 O O . GLN B 2 64 ? -1.921 3.399 18.863 1.00 59.95 87 GLN B O 1
ATOM 2294 N N . PRO B 2 65 ? -1.213 2.923 16.773 1.00 58.42 88 PRO B N 1
ATOM 2295 C CA . PRO B 2 65 ? -0.430 1.770 17.225 1.00 52.35 88 PRO B CA 1
ATOM 2296 C C . PRO B 2 65 ? 0.712 2.168 18.155 1.00 51.91 88 PRO B C 1
ATOM 2297 O O . PRO B 2 65 ? 1.290 3.241 17.980 1.00 52.57 88 PRO B O 1
ATOM 2308 N N . THR B 2 66 ? 1.033 1.311 19.121 1.00 51.23 89 THR B N 1
ATOM 2309 C CA . THR B 2 66 ? 2.112 1.583 20.063 1.00 51.26 89 THR B CA 1
ATOM 2310 C C . THR B 2 66 ? 3.262 0.620 19.802 1.00 47.71 89 THR B C 1
ATOM 2311 O O . THR B 2 66 ? 3.079 -0.387 19.123 1.00 45.61 89 THR B O 1
ATOM 2322 N N . LEU B 2 67 ? 4.446 0.928 20.326 1.00 36.80 90 LEU B N 1
ATOM 2323 C CA . LEU B 2 67 ? 5.574 0.005 20.230 1.00 40.53 90 LEU B CA 1
ATOM 2324 C C . LEU B 2 67 ? 5.234 -1.296 20.938 1.00 50.27 90 LEU B C 1
ATOM 2325 O O . LEU B 2 67 ? 5.604 -2.373 20.478 1.00 36.78 90 LEU B O 1
ATOM 2341 N N . SER B 2 68 ? 4.520 -1.197 22.055 1.00 36.27 91 SER B N 1
ATOM 2342 C CA . SER B 2 68 ? 4.119 -2.382 22.798 1.00 36.76 91 SER B CA 1
ATOM 2343 C C . SER B 2 68 ? 3.298 -3.314 21.911 1.00 36.05 91 SER B C 1
ATOM 2344 O O . SER B 2 68 ? 3.547 -4.516 21.876 1.00 35.72 91 SER B O 1
ATOM 2352 N N . ASP B 2 69 ? 2.330 -2.750 21.192 1.00 36.29 92 ASP B N 1
ATOM 2353 C CA . ASP B 2 69 ? 1.497 -3.519 20.268 1.00 41.20 92 ASP B CA 1
ATOM 2354 C C . ASP B 2 69 ? 2.335 -4.329 19.291 1.00 40.88 92 ASP B C 1
ATOM 2355 O O . ASP B 2 69 ? 2.066 -5.504 19.052 1.00 40.03 92 ASP B O 1
ATOM 2364 N N . ILE B 2 70 ? 3.342 -3.684 18.714 1.00 32.99 93 ILE B N 1
ATOM 2365 C CA . ILE B 2 70 ? 4.190 -4.325 17.712 1.00 33.70 93 ILE B CA 1
ATOM 2366 C C . ILE B 2 70 ? 5.036 -5.438 18.327 1.00 31.94 93 ILE B C 1
ATOM 2367 O O . ILE B 2 70 ? 5.252 -6.476 17.694 1.00 30.22 93 ILE B O 1
ATOM 2383 N N . VAL B 2 71 ? 5.523 -5.228 19.548 1.00 31.42 94 VAL B N 1
ATOM 2384 C CA . VAL B 2 71 ? 6.282 -6.270 20.237 1.00 31.89 94 VAL B CA 1
ATOM 2385 C C . VAL B 2 71 ? 5.391 -7.490 20.427 1.00 32.46 94 VAL B C 1
ATOM 2386 O O . VAL B 2 71 ? 5.817 -8.614 20.181 1.00 32.46 94 VAL B O 1
ATOM 2399 N N . VAL B 2 72 ? 4.150 -7.269 20.859 1.00 35.31 95 VAL B N 1
ATOM 2400 C CA . VAL B 2 72 ? 3.220 -8.377 21.053 1.00 44.64 95 VAL B CA 1
ATOM 2401 C C . VAL B 2 72 ? 2.932 -9.066 19.721 1.00 37.11 95 VAL B C 1
ATOM 2402 O O . VAL B 2 72 ? 2.861 -10.293 19.655 1.00 35.17 95 VAL B O 1
ATOM 2415 N N . THR B 2 73 ? 2.776 -8.273 18.664 1.00 35.34 96 THR B N 1
ATOM 2416 C CA . THR B 2 73 ? 2.537 -8.810 17.328 1.00 32.82 96 THR B CA 1
ATOM 2417 C C . THR B 2 73 ? 3.652 -9.759 16.920 1.00 32.15 96 THR B C 1
ATOM 2418 O O . THR B 2 73 ? 3.399 -10.853 16.412 1.00 44.67 96 THR B O 1
ATOM 2429 N N . LEU B 2 74 ? 4.890 -9.333 17.143 1.00 31.50 97 LEU B N 1
ATOM 2430 C CA . LEU B 2 74 ? 6.041 -10.151 16.805 1.00 31.28 97 LEU B CA 1
ATOM 2431 C C . LEU B 2 74 ? 6.012 -11.451 17.597 1.00 32.60 97 LEU B C 1
ATOM 2432 O O . LEU B 2 74 ? 6.308 -12.515 17.056 1.00 32.91 97 LEU B O 1
ATOM 2448 N N . VAL B 2 75 ? 5.641 -11.373 18.871 1.00 34.21 98 VAL B N 1
ATOM 2449 C CA . VAL B 2 75 ? 5.538 -12.572 19.696 1.00 34.45 98 VAL B CA 1
ATOM 2450 C C . VAL B 2 75 ? 4.461 -13.495 19.134 1.00 35.29 98 VAL B C 1
ATOM 2451 O O . VAL B 2 75 ? 4.669 -14.702 19.028 1.00 36.30 98 VAL B O 1
ATOM 2464 N N . GLU B 2 76 ? 3.314 -12.923 18.781 1.00 51.46 99 GLU B N 1
ATOM 2465 C CA . GLU B 2 76 ? 2.222 -13.687 18.186 1.00 42.42 99 GLU B CA 1
ATOM 2466 C C . GLU B 2 76 ? 2.706 -14.416 16.927 1.00 55.09 99 GLU B C 1
ATOM 2467 O O . GLU B 2 76 ? 2.290 -15.542 16.649 1.00 46.49 99 GLU B O 1
ATOM 2479 N N . MET B 2 77 ? 3.596 -13.766 16.181 1.00 38.57 100 MET B N 1
ATOM 2480 C CA . MET B 2 77 ? 4.165 -14.337 14.961 1.00 40.02 100 MET B CA 1
ATOM 2481 C C . MET B 2 77 ? 5.232 -15.383 15.250 1.00 52.27 100 MET B C 1
ATOM 2482 O O . MET B 2 77 ? 5.723 -16.042 14.335 1.00 38.07 100 MET B O 1
ATOM 2496 N N . GLY B 2 78 ? 5.612 -15.513 16.516 1.00 50.57 101 GLY B N 1
ATOM 2497 C CA . GLY B 2 78 ? 6.621 -16.481 16.908 1.00 44.46 101 GLY B CA 1
ATOM 2498 C C . GLY B 2 78 ? 8.034 -15.934 16.824 1.00 39.96 101 GLY B C 1
ATOM 2499 O O . GLY B 2 78 ? 9.003 -16.678 16.936 1.00 39.47 101 GLY B O 1
ATOM 2503 N N . PHE B 2 79 ? 8.155 -14.627 16.630 1.00 36.85 102 PHE B N 1
ATOM 2504 C CA . PHE B 2 79 ? 9.459 -13.976 16.598 1.00 42.83 102 PHE B CA 1
ATOM 2505 C C . PHE B 2 79 ? 10.031 -13.895 18.012 1.00 38.45 102 PHE B C 1
ATOM 2506 O O . PHE B 2 79 ? 9.317 -13.550 18.956 1.00 51.14 102 PHE B O 1
ATOM 2523 N N . ASN B 2 80 ? 11.313 -14.218 18.159 1.00 35.76 103 ASN B N 1
ATOM 2524 C CA . ASN B 2 80 ? 11.974 -14.162 19.462 1.00 37.21 103 ASN B CA 1
ATOM 2525 C C . ASN B 2 80 ? 12.497 -12.757 19.740 1.00 36.75 103 ASN B C 1
ATOM 2526 O O . ASN B 2 80 ? 13.620 -12.415 19.372 1.00 39.87 103 ASN B O 1
ATOM 2537 N N . VAL B 2 81 ? 11.674 -11.946 20.393 1.00 42.68 104 VAL B N 1
ATOM 2538 C CA . VAL B 2 81 ? 12.015 -10.551 20.650 1.00 39.50 104 VAL B CA 1
ATOM 2539 C C . VAL B 2 81 ? 13.161 -10.396 21.647 1.00 41.40 104 VAL B C 1
ATOM 2540 O O . VAL B 2 81 ? 13.830 -9.362 21.664 1.00 41.38 104 VAL B O 1
ATOM 2553 N N . ASP B 2 82 ? 13.381 -11.415 22.472 1.00 40.79 105 ASP B N 1
ATOM 2554 C CA . ASP B 2 82 ? 14.436 -11.373 23.487 1.00 51.92 105 ASP B CA 1
ATOM 2555 C C . ASP B 2 82 ? 15.817 -11.128 22.882 1.00 66.17 105 ASP B C 1
ATOM 2556 O O . ASP B 2 82 ? 16.694 -10.556 23.529 1.00 49.89 105 ASP B O 1
ATOM 2565 N N . THR B 2 83 ? 16.002 -11.562 21.640 1.00 73.89 106 THR B N 1
ATOM 2566 C CA . THR B 2 83 ? 17.310 -11.528 20.997 1.00 59.24 106 THR B CA 1
ATOM 2567 C C . THR B 2 83 ? 17.546 -10.253 20.179 1.00 43.89 106 THR B C 1
ATOM 2568 O O . THR B 2 83 ? 18.653 -10.020 19.694 1.00 46.21 106 THR B O 1
ATOM 2579 N N . LEU B 2 84 ? 16.512 -9.431 20.028 1.00 40.00 107 LEU B N 1
ATOM 2580 C CA . LEU B 2 84 ? 16.599 -8.238 19.185 1.00 39.27 107 LEU B CA 1
ATOM 2581 C C . LEU B 2 84 ? 17.578 -7.182 19.696 1.00 41.36 107 LEU B C 1
ATOM 2582 O O . LEU B 2 84 ? 18.353 -6.637 18.912 1.00 43.87 107 LEU B O 1
ATOM 2598 N N . PRO B 2 85 ? 17.528 -6.863 20.999 1.00 52.70 108 PRO B N 1
ATOM 2599 C CA . PRO B 2 85 ? 18.429 -5.827 21.515 1.00 44.69 108 PRO B CA 1
ATOM 2600 C C . PRO B 2 85 ? 19.893 -6.112 21.193 1.00 48.69 108 PRO B C 1
ATOM 2601 O O . PRO B 2 85 ? 20.612 -5.215 20.753 1.00 51.59 108 PRO B O 1
ATOM 2612 N N . ALA B 2 86 ? 20.318 -7.353 21.396 1.00 48.58 109 ALA B N 1
ATOM 2613 C CA . ALA B 2 86 ? 21.683 -7.752 21.080 1.00 51.68 109 ALA B CA 1
ATOM 2614 C C . ALA B 2 86 ? 21.965 -7.586 19.587 1.00 51.26 109 ALA B C 1
ATOM 2615 O O . ALA B 2 86 ? 23.023 -7.092 19.198 1.00 53.97 109 ALA B O 1
ATOM 2622 N N . TYR B 2 87 ? 21.015 -7.996 18.754 1.00 48.38 110 TYR B N 1
ATOM 2623 C CA . TYR B 2 87 ? 21.196 -7.919 17.310 1.00 52.68 110 TYR B CA 1
ATOM 2624 C C . TYR B 2 87 ? 21.293 -6.469 16.841 1.00 50.58 110 TYR B C 1
ATOM 2625 O O . TYR B 2 87 ? 22.094 -6.145 15.963 1.00 50.96 110 TYR B O 1
ATOM 2643 N N . ALA B 2 88 ? 20.480 -5.601 17.434 1.00 54.68 111 ALA B N 1
ATOM 2644 C CA . ALA B 2 88 ? 20.433 -4.199 17.036 1.00 60.20 111 ALA B CA 1
ATOM 2645 C C . ALA B 2 88 ? 21.782 -3.510 17.234 1.00 50.58 111 ALA B C 1
ATOM 2646 O O . ALA B 2 88 ? 22.134 -2.597 16.487 1.00 69.52 111 ALA B O 1
ATOM 2653 N N . LYS B 2 89 ? 22.538 -3.953 18.234 1.00 66.14 112 LYS B N 1
ATOM 2654 C CA . LYS B 2 89 ? 23.827 -3.342 18.538 1.00 67.81 112 LYS B CA 1
ATOM 2655 C C . LYS B 2 89 ? 24.866 -3.679 17.474 1.00 84.38 112 LYS B C 1
ATOM 2656 O O . LYS B 2 89 ? 25.690 -2.839 17.114 1.00 82.53 112 LYS B O 1
ATOM 2675 N N . ARG B 2 90 ? 24.824 -4.909 16.974 1.00 93.80 113 ARG B N 1
ATOM 2676 C CA . ARG B 2 90 ? 25.720 -5.328 15.903 1.00 91.44 113 ARG B CA 1
ATOM 2677 C C . ARG B 2 90 ? 25.385 -4.587 14.617 1.00 91.78 113 ARG B C 1
ATOM 2678 O O . ARG B 2 90 ? 26.267 -4.057 13.944 1.00 93.28 113 ARG B O 1
ATOM 2699 N N . SER B 2 91 ? 24.096 -4.564 14.289 1.00 80.10 114 SER B N 1
ATOM 2700 C CA . SER B 2 91 ? 23.607 -3.946 13.060 1.00 81.15 114 SER B CA 1
ATOM 2701 C C . SER B 2 91 ? 24.054 -2.495 12.915 1.00 95.41 114 SER B C 1
ATOM 2702 O O . SER B 2 91 ? 24.297 -2.023 11.803 1.00 82.77 114 SER B O 1
ATOM 2710 N N . GLN B 2 92 ? 24.162 -1.794 14.039 1.00 91.28 115 GLN B N 1
ATOM 2711 C CA . GLN B 2 92 ? 24.533 -0.385 14.028 1.00 94.82 115 GLN B CA 1
ATOM 2712 C C . GLN B 2 92 ? 25.953 -0.213 13.489 1.00 108.29 115 GLN B C 1
ATOM 2713 O O . GLN B 2 92 ? 26.281 0.809 12.885 1.00 102.64 115 GLN B O 1
ATOM 2727 N N . ARG B 2 93 ? 26.788 -1.226 13.699 1.00 102.42 116 ARG B N 1
ATOM 2728 C CA . ARG B 2 93 ? 28.144 -1.226 13.163 1.00 101.18 116 ARG B CA 1
ATOM 2729 C C . ARG B 2 93 ? 28.141 -1.483 11.661 1.00 107.08 116 ARG B C 1
ATOM 2730 O O . ARG B 2 93 ? 29.045 -1.050 10.945 1.00 107.48 116 ARG B O 1
ATOM 2751 N N . MET B 2 94 ? 27.117 -2.194 11.197 1.00 105.30 117 MET B N 1
ATOM 2752 C CA . MET B 2 94 ? 27.055 -2.667 9.818 1.00 100.31 117 MET B CA 1
ATOM 2753 C C . MET B 2 94 ? 27.126 -1.521 8.815 1.00 98.82 117 MET B C 1
ATOM 2754 O O . MET B 2 94 ? 26.649 -0.417 9.079 1.00 104.78 117 MET B O 1
ATOM 2768 N N . VAL B 2 95 ? 27.728 -1.804 7.664 1.00 110.17 118 VAL B N 1
ATOM 2769 C CA . VAL B 2 95 ? 27.958 -0.805 6.627 1.00 122.89 118 VAL B CA 1
ATOM 2770 C C . VAL B 2 95 ? 27.552 -1.362 5.267 1.00 107.80 118 VAL B C 1
ATOM 2771 O O . VAL B 2 95 ? 27.684 -2.561 5.015 1.00 116.88 118 VAL B O 1
ATOM 2784 N N . ILE B 2 96 ? 27.058 -0.484 4.398 1.00 86.33 119 ILE B N 1
ATOM 2785 C CA . ILE B 2 96 ? 26.688 -0.868 3.044 1.00 69.99 119 ILE B CA 1
ATOM 2786 C C . ILE B 2 96 ? 27.765 -0.378 2.077 1.00 90.56 119 ILE B C 1
ATOM 2787 O O . ILE B 2 96 ? 28.284 0.731 2.219 1.00 97.87 119 ILE B O 1
ATOM 2803 N N . THR B 2 97 ? 28.113 -1.218 1.108 1.00 76.81 120 THR B N 1
ATOM 2804 C CA . THR B 2 97 ? 29.091 -0.855 0.086 1.00 93.66 120 THR B CA 1
ATOM 2805 C C . THR B 2 97 ? 28.789 -1.567 -1.229 1.00 89.86 120 THR B C 1
ATOM 2806 O O . THR B 2 97 ? 27.704 -2.121 -1.412 1.00 114.71 120 THR B O 1
#

B-factor: mean 63.47, std 24.24, range [28.11, 160.55]

Nearest PDB structures (foldseek):
  4wv4-assembly1_A  TM=1.012E+00  e=6.339E-13  Homo sapiens
  7egb-assembly1_J  TM=8.609E-01  e=3.056E-10  Homo sapiens
  6mzc-assembly1_O  TM=9.124E-01  e=5.601E-10  Homo sapiens
  7edx-assembly1_j  TM=8.279E-01  e=3.247E-10  Homo sapiens
  7enc-assembly1_Dj  TM=8.369E-01  e=6.717E-10  Homo sapiens

Organism: Homo sapiens (NCBI:txid9606)

CATH classification: 1.10.20.10